Protein AF-A0A933Y0G0-F1 (afdb_monomer_lite)

Foldseek 3Di:
DDDDDDDDDDDDDDDDDDDDPPPPPPPPPPPQDDDQFGAFDDDPQWKTKAKAFDLVVCVQLVHDLCVQVVKGKIKMWIATDDPPNVPKFKWFDPVAFQKWKQFLVRDIFTWDQLQSSLVSDPVSSSVSSNVQAQDTTTHYHVTDIGITMTHRPVQPQWDDDRQWTWGADPNDTDTIGQSSMKMWTWMQIPNDTDIGIYTYDD

Sequence (202 aa):
MSRMFLVAAVGLCAACKSSFPSDSDPTPHLTFADTRGFPAQKLDGLVYGAARWDERHDEVFGVDLVRTADVLPIAMTVQLRGAGQDEARAWLNPERMGAELVLADGTTLPALPARAVAARVAERHGERVERRALATGLLSSRGEEGWLYFDLAGHDELDVDDACVERSVDGRTRRLLLDQSLVTFDVTLDGREQPFCVGIGR

Structure (mmCIF, N/CA/C/O backbone):
data_AF-A0A933Y0G0-F1
#
_entry.id   AF-A0A933Y0G0-F1
#
loop_
_atom_site.group_PDB
_atom_site.id
_atom_site.type_symbol
_atom_site.label_atom_id
_atom_site.label_alt_id
_atom_site.label_comp_id
_atom_site.label_asym_id
_atom_site.label_entity_id
_atom_site.label_seq_id
_atom_site.pdbx_PDB_ins_code
_atom_site.Cartn_x
_atom_site.Cartn_y
_atom_site.Cartn_z
_atom_site.occupancy
_atom_site.B_iso_or_equiv
_atom_site.auth_seq_id
_atom_site.auth_comp_id
_atom_site.auth_asym_id
_atom_site.auth_atom_id
_atom_site.pdbx_PDB_model_num
ATOM 1 N N . MET A 1 1 ? 49.427 29.546 63.630 1.00 39.50 1 MET A N 1
ATOM 2 C CA . MET A 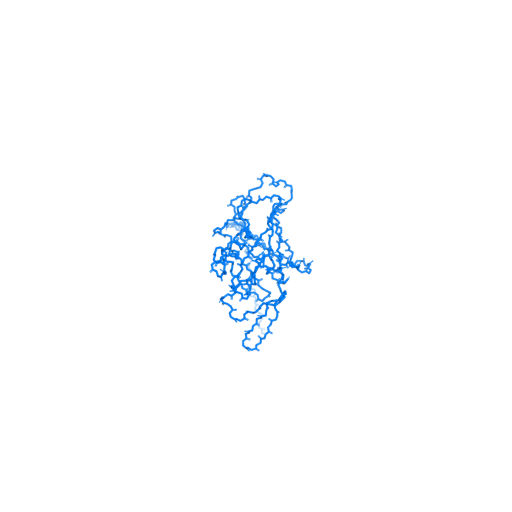1 1 ? 48.956 30.581 62.684 1.00 39.50 1 MET A CA 1
ATOM 3 C C . MET A 1 1 ? 47.460 30.410 62.484 1.00 39.50 1 MET A C 1
ATOM 5 O O . MET A 1 1 ? 46.965 29.297 62.583 1.00 39.50 1 MET A O 1
ATOM 9 N N . SER A 1 2 ? 46.777 31.541 62.373 1.00 38.16 2 SER A N 1
ATOM 10 C CA . SER A 1 2 ? 45.400 31.815 62.779 1.00 38.16 2 SER A CA 1
ATOM 11 C C . SER A 1 2 ? 44.294 30.947 62.173 1.00 38.16 2 SER A C 1
ATOM 13 O O . SER A 1 2 ? 44.233 30.730 60.968 1.00 38.16 2 SER A O 1
ATOM 15 N N . ARG A 1 3 ? 43.358 30.554 63.047 1.00 38.47 3 ARG A N 1
ATOM 16 C CA . ARG A 1 3 ? 41.967 30.223 62.715 1.00 38.47 3 ARG A CA 1
ATOM 17 C C . ARG A 1 3 ? 41.255 31.505 62.266 1.00 38.47 3 ARG A C 1
ATOM 19 O O . ARG A 1 3 ? 41.389 32.523 62.944 1.00 38.47 3 ARG A O 1
ATOM 26 N N . MET A 1 4 ? 40.482 31.445 61.183 1.00 39.97 4 MET A N 1
ATOM 27 C CA . MET A 1 4 ? 39.507 32.478 60.822 1.00 39.97 4 MET A CA 1
ATOM 28 C C . MET A 1 4 ? 38.084 31.929 60.933 1.00 39.97 4 MET A C 1
ATOM 30 O O . MET A 1 4 ? 37.812 30.759 60.678 1.00 39.97 4 MET A O 1
ATOM 34 N N . PHE A 1 5 ? 37.235 32.822 61.416 1.00 36.06 5 PHE A N 1
ATOM 35 C CA . PHE A 1 5 ? 35.883 32.674 61.929 1.00 36.06 5 PHE A CA 1
ATOM 36 C C . PHE A 1 5 ? 34.826 32.943 60.840 1.00 36.06 5 PHE A C 1
ATOM 38 O O . PHE A 1 5 ? 35.032 33.859 60.054 1.00 36.06 5 PHE A O 1
ATOM 45 N N . LEU A 1 6 ? 33.682 32.235 60.947 1.00 34.62 6 LEU A N 1
ATOM 46 C CA . LEU A 1 6 ? 32.287 32.748 60.875 1.00 34.62 6 LEU A CA 1
ATOM 47 C C . LEU A 1 6 ? 31.813 33.282 59.489 1.00 34.62 6 LEU A C 1
ATOM 49 O O . LEU A 1 6 ? 32.522 34.005 58.813 1.00 34.62 6 LEU A O 1
ATOM 53 N N . VAL A 1 7 ? 30.625 32.960 58.965 1.00 38.25 7 VAL A N 1
ATOM 54 C CA . VAL A 1 7 ? 29.293 33.417 59.410 1.00 38.25 7 VAL A CA 1
ATOM 55 C C . VAL A 1 7 ? 28.204 32.584 58.718 1.00 38.25 7 VAL A C 1
ATOM 57 O O . VAL A 1 7 ? 28.276 32.314 57.523 1.00 38.25 7 VAL A O 1
ATOM 60 N N . ALA A 1 8 ? 27.177 32.215 59.486 1.00 41.59 8 ALA A N 1
ATOM 61 C CA . ALA A 1 8 ? 25.906 31.686 59.003 1.00 41.59 8 ALA A CA 1
ATOM 62 C C . ALA A 1 8 ? 24.956 32.825 58.594 1.00 41.59 8 ALA A C 1
ATOM 64 O O . ALA A 1 8 ? 24.894 33.842 59.282 1.00 41.59 8 ALA A O 1
ATOM 65 N N . ALA A 1 9 ? 24.141 32.613 57.560 1.00 40.22 9 ALA A N 1
ATOM 66 C CA . ALA A 1 9 ? 22.892 33.346 57.377 1.00 40.22 9 ALA A CA 1
ATOM 67 C C . ALA A 1 9 ? 21.827 32.425 56.765 1.00 40.22 9 ALA A C 1
ATOM 69 O O . ALA A 1 9 ? 21.964 31.925 55.652 1.00 40.22 9 ALA A O 1
ATOM 70 N N . VAL A 1 10 ? 20.779 32.195 57.554 1.00 44.69 10 VAL A N 1
ATOM 71 C CA . VAL A 1 10 ? 19.503 31.586 57.174 1.00 44.69 10 VAL A CA 1
ATOM 72 C C . VAL A 1 10 ? 18.668 32.635 56.439 1.00 44.69 10 VAL A C 1
ATOM 74 O O . VAL A 1 10 ? 18.648 33.794 56.844 1.00 44.69 10 VAL A O 1
ATOM 77 N N . GLY A 1 11 ? 17.934 32.220 55.408 1.00 32.09 11 GLY A N 1
ATOM 78 C CA . GLY A 1 11 ? 16.955 33.067 54.733 1.00 32.09 11 GLY A CA 1
ATOM 79 C C . GLY A 1 11 ? 15.948 32.249 53.935 1.00 32.09 11 GLY A C 1
ATOM 80 O O . GLY A 1 11 ? 16.050 32.159 52.717 1.00 32.09 11 GLY A O 1
ATOM 81 N N . LEU A 1 12 ? 14.981 31.645 54.631 1.00 37.56 12 LEU A N 1
ATOM 82 C CA . LEU A 1 12 ? 13.710 31.224 54.040 1.00 37.56 12 LEU A CA 1
ATOM 83 C C . LEU A 1 12 ? 12.922 32.482 53.645 1.00 37.56 12 LEU A C 1
ATOM 85 O O . LEU A 1 12 ? 12.648 33.311 54.508 1.00 37.56 12 LEU A O 1
ATOM 89 N N . CYS A 1 13 ? 12.481 32.571 52.392 1.00 33.62 13 CYS A N 1
ATOM 90 C CA . CYS A 1 13 ? 11.260 33.289 52.035 1.00 33.62 13 CYS A CA 1
ATOM 91 C C . CYS A 1 13 ? 10.612 32.606 50.828 1.00 33.62 13 CYS A C 1
ATOM 93 O O . CYS A 1 13 ? 11.132 32.619 49.715 1.00 33.62 13 CYS A O 1
ATOM 95 N N . ALA A 1 14 ? 9.471 31.982 51.095 1.00 38.28 14 ALA A N 1
ATOM 96 C CA . ALA A 1 14 ? 8.503 31.549 50.108 1.00 38.28 14 ALA A CA 1
ATOM 97 C C . ALA A 1 14 ? 7.772 32.767 49.518 1.00 38.28 14 ALA A C 1
ATOM 99 O O . ALA A 1 14 ? 7.499 33.710 50.258 1.00 38.28 14 ALA A O 1
ATOM 100 N N . ALA A 1 15 ? 7.408 32.712 48.229 1.00 33.44 15 ALA A N 1
ATOM 101 C CA . ALA A 1 15 ? 6.018 32.836 47.757 1.00 33.44 15 ALA A CA 1
ATOM 102 C C . ALA A 1 15 ? 5.904 33.235 46.265 1.00 33.44 15 ALA A C 1
ATOM 104 O O . ALA A 1 15 ? 6.185 34.365 45.882 1.00 33.44 15 ALA A O 1
ATOM 105 N N . CYS A 1 16 ? 5.297 32.309 45.512 1.00 32.06 16 CYS A N 1
ATOM 106 C CA . CYS A 1 16 ? 4.201 32.513 44.552 1.00 32.06 16 CYS A CA 1
ATOM 107 C C . CYS A 1 16 ? 4.461 32.842 43.063 1.00 32.06 16 CYS A C 1
ATOM 109 O O . CYS A 1 16 ? 5.068 33.847 42.713 1.00 32.06 16 CYS A O 1
ATOM 111 N N . LYS A 1 17 ? 3.712 32.067 42.247 1.00 28.98 17 LYS A N 1
ATOM 112 C CA . LYS A 1 17 ? 3.314 32.204 40.824 1.00 28.98 17 LYS A CA 1
ATOM 113 C C . LYS A 1 17 ? 4.291 31.569 39.825 1.00 28.98 17 LYS A C 1
ATOM 115 O O . LYS A 1 17 ? 5.451 31.931 39.796 1.00 28.98 17 LYS A O 1
ATOM 120 N N . SER A 1 18 ? 3.905 30.626 38.970 1.00 27.50 18 SER A N 1
ATOM 121 C CA . SER A 1 18 ? 2.581 30.165 38.529 1.00 27.50 18 SER A CA 1
ATOM 122 C C . SER A 1 18 ? 2.686 28.717 38.046 1.00 27.50 18 SER A C 1
ATOM 124 O O . SER A 1 18 ? 3.536 28.403 37.216 1.00 27.50 18 SER A O 1
ATOM 126 N N . SER A 1 19 ? 1.801 27.861 38.547 1.00 30.28 19 SER A N 1
ATOM 127 C CA . SER A 1 19 ? 1.577 26.513 38.037 1.00 30.28 19 SER A CA 1
ATOM 128 C C . SER A 1 19 ? 0.960 26.584 36.640 1.00 30.28 19 SER A C 1
ATOM 130 O O . SER A 1 19 ? -0.217 26.907 36.505 1.00 30.28 19 SER A O 1
ATOM 132 N N . PHE A 1 20 ? 1.741 26.262 35.615 1.00 30.42 20 PHE A N 1
ATOM 133 C CA . PHE A 1 20 ? 1.202 25.621 34.422 1.00 30.42 20 PHE A CA 1
ATOM 134 C C . PHE A 1 20 ? 1.428 24.121 34.613 1.00 30.42 20 PHE A C 1
ATOM 136 O O . PHE A 1 20 ? 2.585 23.719 34.762 1.00 30.42 20 PHE A O 1
ATOM 143 N N . PRO A 1 21 ? 0.386 23.276 34.654 1.00 31.23 21 PRO A N 1
ATOM 144 C CA . PRO A 1 21 ? 0.601 21.883 34.326 1.00 31.23 21 PRO A CA 1
ATOM 145 C C . PRO A 1 21 ? 1.008 21.872 32.852 1.00 31.23 21 PRO A C 1
ATOM 147 O O . PRO A 1 21 ? 0.202 22.150 31.967 1.00 31.23 21 PRO A O 1
ATOM 150 N N . SER A 1 22 ? 2.295 21.643 32.599 1.00 31.28 22 SER A N 1
ATOM 151 C CA . SER A 1 22 ? 2.733 21.110 31.318 1.00 31.28 22 SER A CA 1
ATOM 152 C C . SER A 1 22 ? 2.128 19.717 31.244 1.00 31.28 22 SER A C 1
ATOM 154 O O . SER A 1 22 ? 2.736 18.749 31.697 1.00 31.28 22 SER A O 1
ATOM 156 N N . ASP A 1 23 ? 0.893 19.645 30.754 1.00 31.86 23 ASP A N 1
ATOM 157 C CA . ASP A 1 23 ? 0.311 18.430 30.203 1.00 31.86 23 ASP A CA 1
ATOM 158 C C . ASP A 1 23 ? 1.114 18.142 28.932 1.00 31.86 23 ASP A C 1
ATOM 160 O O . ASP A 1 23 ? 0.763 18.505 27.811 1.00 31.86 23 ASP A O 1
ATOM 164 N N . SER A 1 24 ? 2.313 17.604 29.144 1.00 33.00 24 SER A N 1
ATOM 165 C CA . SER A 1 24 ? 3.028 16.850 28.132 1.00 33.00 24 SER A CA 1
ATOM 166 C C . SER A 1 24 ? 2.175 15.619 27.891 1.00 33.00 24 SER A C 1
ATOM 168 O O . SER A 1 24 ? 2.310 14.615 28.589 1.00 33.00 24 SER A O 1
ATOM 170 N N . ASP A 1 25 ? 1.254 15.774 26.945 1.00 34.47 25 ASP A N 1
ATOM 171 C CA . ASP A 1 25 ? 0.604 14.694 26.224 1.00 34.47 25 ASP A CA 1
ATOM 172 C C . ASP A 1 25 ? 1.686 13.635 25.969 1.00 34.47 25 ASP A C 1
ATOM 174 O O . ASP A 1 25 ? 2.706 13.956 25.341 1.00 34.47 25 ASP A O 1
ATOM 178 N N . PRO A 1 26 ? 1.588 12.426 26.546 1.00 34.94 26 PRO A N 1
ATOM 179 C CA . PRO A 1 26 ? 2.586 11.417 26.287 1.00 34.94 26 PRO A CA 1
ATOM 180 C C . PRO A 1 26 ? 2.427 11.045 24.821 1.00 34.94 26 PRO A C 1
ATOM 182 O O . PRO A 1 26 ? 1.490 10.337 24.452 1.00 34.94 26 PRO A O 1
ATOM 185 N N . THR A 1 27 ? 3.349 11.521 23.982 1.00 32.44 27 THR A N 1
ATOM 186 C CA . THR A 1 27 ? 3.593 10.945 22.663 1.00 32.44 27 THR A CA 1
ATOM 187 C C . THR A 1 27 ? 3.573 9.434 22.868 1.00 32.44 27 THR A C 1
ATOM 189 O O . THR A 1 27 ? 4.354 8.952 23.698 1.00 32.44 27 THR A O 1
ATOM 192 N N . PRO A 1 28 ? 2.659 8.677 22.236 1.00 32.81 28 PRO A N 1
ATOM 193 C CA . PRO A 1 28 ? 2.553 7.258 22.506 1.00 32.81 28 PRO A CA 1
ATOM 194 C C . PRO A 1 28 ? 3.875 6.610 22.104 1.00 32.81 28 PRO A C 1
ATOM 196 O O . PRO A 1 28 ? 4.185 6.439 20.927 1.00 32.81 28 PRO A O 1
ATOM 199 N N . HIS A 1 29 ? 4.694 6.295 23.105 1.00 30.00 29 HIS A N 1
ATOM 200 C CA . HIS A 1 29 ? 5.886 5.493 22.936 1.00 30.00 29 HIS A CA 1
ATOM 201 C C . HIS A 1 29 ? 5.404 4.101 22.541 1.00 30.00 29 HIS A C 1
ATOM 203 O O . HIS A 1 29 ? 4.996 3.316 23.398 1.00 30.00 29 HIS A O 1
ATOM 209 N N . LEU A 1 30 ? 5.407 3.824 21.233 1.00 33.44 30 LEU A N 1
ATOM 210 C CA . LEU A 1 30 ? 5.180 2.498 20.669 1.00 33.44 30 LEU A CA 1
ATOM 211 C C . LEU A 1 30 ? 6.141 1.530 21.364 1.00 33.44 30 LEU A C 1
ATOM 213 O O . LEU A 1 30 ? 7.338 1.488 21.085 1.00 33.44 30 LEU A O 1
ATOM 217 N N . THR A 1 31 ? 5.627 0.811 22.357 1.00 27.38 31 THR A N 1
ATOM 218 C CA . THR A 1 31 ? 6.402 -0.168 23.108 1.00 27.38 31 THR A CA 1
ATOM 219 C C . THR A 1 31 ? 6.242 -1.483 22.361 1.00 27.38 31 THR A C 1
ATOM 221 O O . THR A 1 31 ? 5.219 -2.155 22.466 1.00 27.38 31 THR A O 1
ATOM 224 N N . PHE A 1 32 ? 7.231 -1.801 21.528 1.00 39.16 32 PHE A N 1
ATOM 225 C CA . PHE A 1 32 ? 7.265 -3.018 20.722 1.00 39.16 32 PHE A CA 1
ATOM 226 C C . PHE A 1 32 ? 7.529 -4.229 21.628 1.00 39.16 32 PHE A C 1
ATOM 228 O O . PHE A 1 32 ? 8.676 -4.589 21.889 1.00 39.16 32 PHE A O 1
ATOM 235 N N . ALA A 1 33 ? 6.463 -4.833 22.152 1.00 27.48 33 ALA A N 1
ATOM 236 C CA . ALA A 1 33 ? 6.532 -6.074 22.913 1.00 27.48 33 ALA A CA 1
ATOM 237 C C . ALA A 1 33 ? 6.230 -7.276 22.002 1.00 27.48 33 ALA A C 1
ATOM 239 O O . ALA A 1 33 ? 5.084 -7.522 21.642 1.00 27.48 33 ALA A O 1
ATOM 240 N N . ASP A 1 34 ? 7.305 -7.971 21.628 1.00 30.53 34 ASP A N 1
ATOM 241 C CA . ASP A 1 34 ? 7.422 -9.403 21.314 1.00 30.53 34 ASP A CA 1
ATOM 242 C C . ASP A 1 34 ? 6.191 -10.130 20.730 1.00 30.53 34 ASP A C 1
ATOM 244 O O . ASP A 1 34 ? 5.429 -10.783 21.440 1.00 30.53 34 ASP A O 1
ATOM 248 N N . THR A 1 35 ? 6.094 -10.122 19.399 1.00 34.22 35 THR A N 1
ATOM 249 C CA . THR A 1 35 ? 5.734 -11.308 18.611 1.00 34.22 35 THR A CA 1
ATOM 250 C C . THR A 1 35 ? 6.588 -11.303 17.347 1.00 34.22 35 THR A C 1
ATOM 252 O O . THR A 1 35 ? 6.889 -10.250 16.795 1.00 34.22 35 THR A O 1
ATOM 255 N N . ARG A 1 36 ? 7.019 -12.469 16.874 1.00 36.97 36 ARG A N 1
ATOM 256 C CA . ARG A 1 36 ? 7.709 -12.606 15.583 1.00 36.97 36 ARG A CA 1
ATOM 257 C C . ARG A 1 36 ? 6.785 -12.070 14.475 1.00 36.97 36 ARG A C 1
ATOM 259 O O . ARG A 1 36 ? 5.712 -12.635 14.288 1.00 36.97 36 ARG A O 1
ATOM 266 N N . GLY A 1 37 ? 7.197 -11.002 13.788 1.00 45.69 37 GLY A N 1
ATOM 267 C CA . GLY A 1 37 ? 6.350 -10.207 12.888 1.00 45.69 37 GLY A CA 1
ATOM 268 C C . GLY A 1 37 ? 5.663 -9.065 13.645 1.00 45.69 37 GLY A C 1
ATOM 269 O O . GLY A 1 37 ? 5.040 -9.289 14.685 1.00 45.69 37 GLY A O 1
ATOM 270 N N . PHE A 1 38 ? 5.824 -7.828 13.165 1.00 46.16 38 PHE A N 1
ATOM 271 C CA . PHE A 1 38 ? 5.231 -6.639 13.788 1.00 46.16 38 PHE A CA 1
ATOM 272 C C . PHE A 1 38 ? 3.717 -6.850 14.007 1.00 46.16 38 PHE A C 1
ATOM 274 O O . PHE A 1 38 ? 3.026 -7.264 13.074 1.00 46.16 38 PHE A O 1
ATOM 281 N N . PRO A 1 39 ? 3.168 -6.600 15.212 1.00 51.88 39 PRO A N 1
ATOM 282 C CA . PRO A 1 39 ? 1.748 -6.809 15.449 1.00 51.88 39 PRO A CA 1
ATOM 283 C C . PRO A 1 39 ? 0.917 -5.835 14.606 1.00 51.88 39 PRO A C 1
ATOM 285 O O . PRO A 1 39 ? 1.282 -4.673 14.425 1.00 51.88 39 PRO A O 1
ATOM 288 N N . ALA A 1 40 ? -0.240 -6.301 14.136 1.00 57.84 40 ALA A N 1
ATOM 289 C CA . ALA A 1 40 ? -1.315 -5.432 13.675 1.00 57.84 40 ALA A CA 1
ATOM 290 C C . ALA A 1 40 ? -1.599 -4.376 14.756 1.00 57.84 40 ALA A C 1
ATOM 292 O O . ALA A 1 40 ? -2.043 -4.737 15.853 1.00 57.84 40 ALA A O 1
ATOM 293 N N . GLN A 1 41 ? -1.330 -3.091 14.484 1.00 62.94 41 GLN A N 1
ATOM 294 C CA . GLN A 1 41 ? -1.677 -2.049 15.443 1.00 62.94 41 GLN A CA 1
ATOM 295 C C . GLN A 1 41 ? -3.191 -2.036 15.623 1.00 62.94 41 GLN A C 1
ATOM 297 O O . GLN A 1 41 ? -3.981 -2.235 14.698 1.00 62.94 41 GLN A O 1
ATOM 302 N N . LYS A 1 42 ? -3.586 -1.826 16.870 1.00 57.03 42 LYS A N 1
ATOM 303 C CA . LYS A 1 42 ? -4.963 -1.628 17.274 1.00 57.03 42 LYS A CA 1
ATOM 304 C C . LYS A 1 42 ? -5.053 -0.204 17.791 1.00 57.03 42 LYS A C 1
ATOM 306 O O . LYS A 1 42 ? -4.407 0.118 18.784 1.00 57.03 42 LYS A O 1
ATOM 311 N N . LEU A 1 43 ? -5.826 0.632 17.111 1.00 57.91 43 LEU A N 1
ATOM 312 C CA . LEU A 1 43 ? -6.041 2.020 17.514 1.00 57.91 43 LEU A CA 1
ATOM 313 C C . LEU A 1 43 ? -7.332 2.095 18.328 1.00 57.91 43 LEU A C 1
ATOM 315 O O . LEU A 1 43 ? -8.376 1.633 17.864 1.00 57.91 43 LEU A O 1
ATOM 319 N N . ASP A 1 44 ? -7.235 2.583 19.564 1.00 59.94 44 ASP A N 1
ATOM 320 C CA . ASP A 1 44 ? -8.348 2.801 20.504 1.00 59.94 44 ASP A CA 1
ATOM 321 C C . ASP A 1 44 ? -9.292 1.620 20.749 1.00 59.94 44 ASP A C 1
ATOM 323 O O . ASP A 1 44 ? -10.431 1.793 21.172 1.00 59.94 44 ASP A O 1
ATOM 327 N N . GLY A 1 45 ? -8.860 0.382 20.505 1.00 62.84 45 GLY A N 1
ATOM 328 C CA . GLY A 1 45 ? -9.791 -0.740 20.625 1.00 62.84 45 GLY A CA 1
ATOM 329 C C . GLY A 1 45 ? -10.472 -1.149 19.326 1.00 62.84 45 GLY A C 1
ATOM 330 O O . GLY A 1 45 ? -10.995 -2.264 19.274 1.00 62.84 45 GLY A O 1
ATOM 331 N N . LEU A 1 46 ? -10.452 -0.263 18.327 1.00 77.31 46 LEU A N 1
ATOM 332 C CA . LEU A 1 46 ? -11.602 -0.048 17.463 1.00 77.31 46 LEU A CA 1
ATOM 333 C C . LEU A 1 46 ? -11.286 -0.185 15.971 1.00 77.31 46 LEU A C 1
ATOM 335 O O . LEU A 1 46 ? -12.077 -0.765 15.234 1.00 77.31 46 LEU A O 1
ATOM 339 N N . VAL A 1 47 ? -10.107 0.265 15.535 1.00 82.88 47 VAL A N 1
ATOM 340 C CA . VAL A 1 47 ? -9.605 0.031 14.171 1.00 82.88 47 VAL A CA 1
ATOM 341 C C . VAL A 1 47 ? -8.586 -1.101 14.193 1.00 82.88 47 VAL A C 1
ATOM 343 O O . VAL A 1 47 ? -7.691 -1.142 15.042 1.00 82.88 47 VAL A O 1
ATOM 346 N N . TYR A 1 48 ? -8.735 -2.030 13.254 1.00 86.44 48 TYR A N 1
ATOM 347 C CA . TYR A 1 48 ? -7.856 -3.172 13.059 1.00 86.44 48 TYR A CA 1
ATOM 348 C C . TYR A 1 48 ? -7.405 -3.239 11.603 1.00 86.44 48 TYR A C 1
ATOM 350 O O . TYR A 1 48 ? -8.241 -3.230 10.698 1.00 86.44 48 TYR A O 1
ATOM 358 N N . GLY A 1 49 ? -6.098 -3.374 11.391 1.00 87.19 49 GLY A N 1
ATOM 359 C CA . GLY A 1 49 ? -5.513 -3.605 10.077 1.00 87.19 49 GLY A CA 1
ATOM 360 C C . GLY A 1 49 ? -4.705 -4.892 10.040 1.00 87.19 49 GLY A C 1
ATOM 361 O O . GLY A 1 49 ? -4.108 -5.283 11.036 1.00 87.19 49 GLY A O 1
ATOM 362 N N . ALA A 1 50 ? -4.677 -5.545 8.889 1.00 89.81 50 ALA A N 1
ATOM 363 C CA . ALA A 1 50 ? -3.756 -6.632 8.596 1.00 89.81 50 ALA A CA 1
ATOM 364 C C . ALA A 1 50 ? -3.164 -6.390 7.211 1.00 89.81 50 ALA A C 1
ATOM 366 O O . ALA A 1 50 ? -3.901 -6.024 6.297 1.00 89.81 50 ALA A O 1
ATOM 367 N N . ALA A 1 51 ? -1.857 -6.578 7.074 1.00 91.81 51 ALA A N 1
ATOM 368 C CA . ALA A 1 51 ? -1.143 -6.470 5.813 1.00 91.81 51 ALA A CA 1
ATOM 369 C C . ALA A 1 51 ? -0.373 -7.768 5.573 1.00 91.81 51 ALA A C 1
ATOM 371 O O . ALA A 1 51 ? 0.100 -8.385 6.529 1.00 91.81 51 ALA A O 1
ATOM 372 N N . ARG A 1 52 ? -0.254 -8.187 4.317 1.00 91.56 52 ARG A N 1
ATOM 373 C CA . ARG A 1 52 ? 0.545 -9.344 3.915 1.00 91.56 52 ARG A CA 1
ATOM 374 C C . ARG A 1 52 ? 1.183 -9.104 2.557 1.00 91.56 52 ARG A C 1
ATOM 376 O O . ARG A 1 52 ? 0.590 -8.470 1.683 1.00 91.56 52 ARG A O 1
ATOM 383 N N . TRP A 1 53 ? 2.378 -9.642 2.390 1.00 90.06 53 TRP A N 1
ATOM 384 C CA . TRP A 1 53 ? 2.966 -9.807 1.071 1.00 90.06 53 TRP A CA 1
ATOM 385 C C . TRP A 1 53 ? 2.414 -11.085 0.436 1.00 90.06 53 TRP A C 1
ATOM 387 O O . TRP A 1 53 ? 2.245 -12.093 1.118 1.00 90.06 53 TRP A O 1
ATOM 397 N N . ASP A 1 54 ? 2.109 -11.039 -0.856 1.00 89.44 54 ASP A N 1
ATOM 398 C CA . ASP A 1 54 ? 1.688 -12.214 -1.613 1.00 89.44 54 ASP A CA 1
ATOM 399 C C . ASP A 1 54 ? 2.641 -12.396 -2.794 1.00 89.44 54 ASP A C 1
ATOM 401 O O . ASP A 1 54 ? 2.621 -11.645 -3.772 1.00 89.44 54 ASP A O 1
ATOM 405 N N . GLU A 1 55 ? 3.487 -13.415 -2.693 1.00 86.81 55 GLU A N 1
ATOM 406 C CA . GLU A 1 55 ? 4.471 -13.759 -3.720 1.00 86.81 55 GLU A CA 1
ATOM 407 C C . GLU A 1 55 ? 3.802 -14.084 -5.065 1.00 86.81 55 GLU A C 1
ATOM 409 O O . GLU A 1 55 ? 4.404 -13.884 -6.115 1.00 86.81 55 GLU A O 1
ATOM 414 N N . ARG A 1 56 ? 2.532 -14.519 -5.050 1.00 90.25 56 ARG A N 1
ATOM 415 C CA . ARG A 1 56 ? 1.748 -14.898 -6.238 1.00 90.25 56 ARG A CA 1
ATOM 416 C C . ARG A 1 56 ? 0.814 -13.779 -6.693 1.00 90.25 56 ARG A C 1
ATOM 418 O O . ARG A 1 56 ? -0.256 -14.019 -7.262 1.00 90.25 56 ARG A O 1
ATOM 425 N N . HIS A 1 57 ? 1.193 -12.528 -6.438 1.00 91.38 57 HIS A N 1
ATOM 426 C CA . HIS A 1 57 ? 0.451 -11.359 -6.906 1.00 91.38 57 HIS A CA 1
ATOM 427 C C . HIS A 1 57 ? 0.296 -11.346 -8.439 1.00 91.38 57 HIS A C 1
ATOM 429 O O . HIS A 1 57 ? -0.706 -10.856 -8.963 1.00 91.38 57 HIS A O 1
ATOM 435 N N . ASP A 1 58 ? 1.239 -11.935 -9.170 1.00 94.50 58 ASP A N 1
ATOM 436 C CA . ASP A 1 58 ? 1.174 -12.106 -10.618 1.00 94.50 58 ASP A CA 1
ATOM 437 C C . ASP A 1 58 ? -0.043 -12.932 -11.066 1.00 94.50 58 ASP A C 1
ATOM 439 O O . ASP A 1 58 ? -0.651 -12.618 -12.087 1.00 94.50 58 ASP A O 1
ATOM 443 N N . GLU A 1 59 ? -0.493 -13.912 -10.282 1.00 95.19 59 GLU A N 1
ATOM 444 C CA . GLU A 1 59 ? -1.730 -14.658 -10.544 1.00 95.19 59 GLU A CA 1
ATOM 445 C C . GLU A 1 59 ? -2.980 -13.801 -10.306 1.00 95.19 59 GLU A C 1
ATOM 447 O O . GLU A 1 59 ? -3.978 -13.917 -11.028 1.00 95.19 59 GLU A O 1
ATOM 452 N N . VAL A 1 60 ? -2.919 -12.891 -9.330 1.00 94.19 60 VAL A N 1
ATOM 453 C CA . VAL A 1 60 ? -4.012 -11.968 -8.991 1.00 94.19 60 VAL A CA 1
ATOM 454 C C . VAL A 1 60 ? -4.186 -10.906 -10.081 1.00 94.19 60 VAL A C 1
ATOM 456 O O . VAL A 1 60 ? -5.307 -10.652 -10.543 1.00 94.19 60 VAL A O 1
ATOM 459 N N . PHE A 1 61 ? -3.085 -10.300 -10.528 1.00 95.69 61 PHE A N 1
ATOM 460 C CA . PHE A 1 61 ? -3.085 -9.198 -11.497 1.00 95.69 61 PHE A CA 1
ATOM 461 C C . PHE A 1 61 ? -2.916 -9.672 -12.951 1.00 95.69 61 PHE A C 1
ATOM 463 O O . PHE A 1 61 ? -3.274 -8.971 -13.903 1.00 95.69 61 PHE A O 1
ATOM 470 N N . GLY A 1 62 ? -2.460 -10.907 -13.154 1.00 95.38 62 GLY A N 1
ATOM 471 C CA . GLY A 1 62 ? -2.060 -11.456 -14.451 1.00 95.38 62 GLY A CA 1
ATOM 472 C C . GLY A 1 62 ? -0.728 -10.905 -14.972 1.00 95.38 62 GLY A C 1
ATOM 473 O O . GLY A 1 62 ? -0.456 -11.066 -16.160 1.00 95.38 62 GLY A O 1
ATOM 474 N N . VAL A 1 63 ? 0.038 -10.200 -14.136 1.00 95.94 63 VAL A N 1
ATOM 475 C CA . VAL A 1 63 ? 1.319 -9.563 -14.464 1.00 95.94 63 VAL A CA 1
ATOM 476 C C . VAL A 1 63 ? 2.150 -9.406 -13.190 1.00 95.94 63 VAL A C 1
ATOM 478 O O . VAL A 1 63 ? 1.603 -9.075 -12.140 1.00 95.94 63 VAL A O 1
ATOM 481 N N . ASP A 1 64 ? 3.457 -9.623 -13.300 1.00 95.06 64 ASP A N 1
ATOM 482 C CA . ASP A 1 64 ? 4.434 -9.353 -12.244 1.00 95.06 64 ASP A CA 1
ATOM 483 C C . ASP A 1 64 ? 4.617 -7.831 -12.117 1.00 95.06 64 ASP A C 1
ATOM 485 O O . ASP A 1 64 ? 5.223 -7.194 -12.986 1.00 95.06 64 ASP A O 1
ATOM 489 N N . LEU A 1 65 ? 4.010 -7.235 -11.087 1.00 94.75 65 LEU A N 1
ATOM 490 C CA . LEU A 1 65 ? 4.007 -5.781 -10.892 1.00 94.75 65 LEU A CA 1
ATOM 491 C C . LEU A 1 65 ? 5.373 -5.261 -10.448 1.00 94.75 65 LEU A C 1
ATOM 493 O O . LEU A 1 65 ? 5.728 -4.141 -10.815 1.00 94.75 65 LEU A O 1
ATOM 497 N N . VAL A 1 66 ? 6.139 -6.085 -9.732 1.00 94.00 66 VAL A N 1
ATOM 498 C CA . VAL A 1 66 ? 7.499 -5.753 -9.310 1.00 94.00 66 VAL A CA 1
ATOM 499 C C . VAL A 1 66 ? 8.359 -5.553 -10.547 1.00 94.00 66 VAL A C 1
ATOM 501 O O . VAL A 1 66 ? 8.913 -4.478 -10.734 1.00 94.00 66 VAL A O 1
ATOM 504 N N . ARG A 1 67 ? 8.411 -6.547 -11.438 1.00 91.81 67 ARG A N 1
ATOM 505 C CA . ARG A 1 67 ? 9.308 -6.505 -12.603 1.00 91.81 67 ARG A CA 1
ATOM 506 C C . ARG A 1 67 ? 8.802 -5.651 -13.756 1.00 91.81 67 ARG A C 1
ATOM 508 O O . ARG A 1 67 ? 9.596 -5.188 -14.567 1.00 91.81 67 ARG A O 1
ATOM 515 N N . THR A 1 68 ? 7.484 -5.517 -13.904 1.00 93.62 68 THR A N 1
ATOM 516 C CA . THR A 1 68 ? 6.898 -4.831 -15.070 1.00 93.62 68 THR A CA 1
ATOM 517 C C . THR A 1 68 ? 6.664 -3.348 -14.815 1.00 93.62 68 THR A C 1
ATOM 519 O O . THR A 1 68 ? 6.719 -2.559 -15.755 1.00 93.62 68 THR A O 1
ATOM 522 N N . ALA A 1 69 ? 6.340 -2.973 -13.577 1.00 94.31 69 ALA A N 1
ATOM 523 C CA . ALA A 1 69 ? 5.897 -1.624 -13.240 1.00 94.31 69 ALA A CA 1
ATOM 524 C C . ALA A 1 69 ? 6.732 -0.959 -12.138 1.00 94.31 69 ALA A C 1
ATOM 526 O O . ALA A 1 69 ? 6.399 0.171 -11.764 1.00 94.31 69 ALA A O 1
ATOM 527 N N . ASP A 1 70 ? 7.766 -1.639 -11.629 1.00 94.81 70 ASP A N 1
ATOM 528 C CA . ASP A 1 70 ? 8.569 -1.220 -10.478 1.00 94.81 70 ASP A CA 1
ATOM 529 C C . ASP A 1 70 ? 7.671 -0.890 -9.281 1.00 94.81 70 ASP A C 1
ATOM 531 O O . ASP A 1 70 ? 7.731 0.192 -8.692 1.00 94.81 70 ASP A O 1
ATOM 535 N N . VAL A 1 71 ? 6.748 -1.807 -8.973 1.00 95.31 71 VAL A N 1
ATOM 536 C CA . VAL A 1 71 ? 5.748 -1.637 -7.917 1.00 95.31 71 VAL A CA 1
ATOM 537 C C . VAL A 1 71 ? 5.700 -2.855 -7.017 1.00 95.31 71 VAL A C 1
ATOM 539 O O . VAL A 1 71 ? 5.515 -3.973 -7.486 1.00 95.31 71 VAL A O 1
ATOM 542 N N . LEU A 1 72 ? 5.752 -2.616 -5.708 1.00 95.38 72 LEU A N 1
ATOM 543 C CA . LEU A 1 72 ? 5.563 -3.640 -4.691 1.00 95.38 72 LEU A CA 1
ATOM 544 C C . LEU A 1 72 ? 4.100 -3.653 -4.195 1.00 95.38 72 LEU A C 1
ATOM 546 O O . LEU A 1 72 ? 3.697 -2.734 -3.474 1.00 95.38 72 LEU A O 1
ATOM 550 N N . PRO A 1 73 ? 3.276 -4.650 -4.572 1.00 96.06 73 PRO A N 1
ATOM 551 C CA . PRO A 1 73 ? 1.888 -4.746 -4.116 1.00 96.06 73 PRO A CA 1
ATOM 552 C C . PRO A 1 73 ? 1.760 -5.408 -2.731 1.00 96.06 73 PRO A C 1
ATOM 554 O O . PRO A 1 73 ? 2.113 -6.567 -2.558 1.00 96.06 73 PRO A O 1
ATOM 557 N N . ILE A 1 74 ? 1.169 -4.727 -1.749 1.00 95.62 74 ILE A N 1
ATOM 558 C CA . ILE A 1 74 ? 0.870 -5.297 -0.422 1.00 95.62 74 ILE A CA 1
ATOM 559 C C . ILE A 1 74 ? -0.640 -5.474 -0.271 1.00 95.62 74 ILE A C 1
ATOM 561 O O . ILE A 1 74 ? -1.404 -4.511 -0.392 1.00 95.62 74 ILE A O 1
ATOM 565 N N . ALA A 1 75 ? -1.072 -6.701 0.016 1.00 94.81 75 ALA A N 1
ATOM 566 C CA . ALA A 1 75 ? -2.464 -6.998 0.320 1.00 94.81 75 ALA A CA 1
ATOM 567 C C . ALA A 1 75 ? -2.791 -6.528 1.738 1.00 94.81 75 ALA A C 1
ATOM 569 O O . ALA A 1 75 ? -2.004 -6.699 2.670 1.00 94.81 75 ALA A O 1
ATOM 570 N N . MET A 1 76 ? -3.962 -5.930 1.908 1.00 92.56 76 MET A N 1
ATOM 571 C CA . MET A 1 76 ? -4.333 -5.245 3.129 1.00 92.56 76 MET A CA 1
ATOM 572 C C . MET A 1 76 ? -5.831 -5.335 3.404 1.00 92.56 76 MET A C 1
ATOM 574 O O . MET A 1 76 ? -6.662 -5.262 2.507 1.00 92.56 76 MET A O 1
ATOM 578 N N . THR A 1 77 ? -6.183 -5.452 4.679 1.00 90.81 77 THR A N 1
ATOM 579 C CA . THR A 1 77 ? -7.550 -5.295 5.179 1.00 90.81 77 THR A CA 1
ATOM 580 C C . THR A 1 77 ? -7.541 -4.270 6.300 1.00 90.81 77 THR A C 1
ATOM 582 O O . THR A 1 77 ? -6.723 -4.379 7.211 1.00 90.81 77 THR A O 1
ATOM 585 N N . VAL A 1 78 ? -8.472 -3.315 6.278 1.00 88.94 78 VAL A N 1
ATOM 586 C CA . VAL A 1 78 ? -8.702 -2.364 7.375 1.00 88.94 78 VAL A CA 1
ATOM 587 C C . VAL A 1 78 ? -10.177 -2.393 7.741 1.00 88.94 78 VAL A C 1
ATOM 589 O O . VAL A 1 78 ? -11.042 -2.332 6.870 1.00 88.94 78 VAL A O 1
ATOM 592 N N . GLN A 1 79 ? -10.479 -2.526 9.028 1.00 88.44 79 GLN A N 1
ATOM 593 C CA . GLN A 1 79 ? -11.852 -2.690 9.493 1.00 88.44 79 GLN A CA 1
ATOM 594 C C . GLN A 1 79 ? -12.062 -2.209 10.918 1.00 88.44 79 GLN A C 1
ATOM 596 O O . GLN A 1 79 ? -11.121 -2.077 11.704 1.00 88.44 79 GLN A O 1
ATOM 601 N N . LEU A 1 80 ? -13.332 -2.025 11.258 1.00 86.81 80 LEU A N 1
ATOM 602 C CA . LEU A 1 80 ? -13.765 -1.810 12.627 1.00 86.81 80 LEU A CA 1
ATOM 603 C C . LEU A 1 80 ? -13.828 -3.151 13.376 1.00 86.81 80 LEU A C 1
ATOM 605 O O . LEU A 1 80 ? -14.308 -4.151 12.846 1.00 86.81 80 LEU A O 1
ATOM 609 N N . ARG A 1 81 ? -13.325 -3.196 14.612 1.00 80.94 81 ARG A N 1
ATOM 610 C CA . ARG A 1 81 ? -13.425 -4.340 15.537 1.00 80.94 81 ARG A CA 1
ATOM 611 C C . ARG A 1 81 ? -13.725 -3.847 16.956 1.00 80.94 81 ARG A C 1
ATOM 613 O O . ARG A 1 81 ? -13.317 -2.763 17.317 1.00 80.94 81 ARG A O 1
ATOM 620 N N . GLY A 1 82 ? -14.396 -4.643 17.793 1.00 71.19 82 GLY A N 1
ATOM 621 C CA . GLY A 1 82 ? -14.740 -4.274 19.182 1.00 71.19 82 GLY A CA 1
ATOM 622 C C . GLY A 1 82 ? -16.220 -3.931 19.425 1.00 71.19 82 GLY A C 1
ATOM 623 O O . GLY A 1 82 ? -17.063 -4.149 18.562 1.00 71.19 82 GLY A O 1
ATOM 624 N N . ALA A 1 83 ? -16.560 -3.465 20.628 1.00 61.91 83 ALA A N 1
ATOM 625 C CA . ALA A 1 83 ? -17.916 -3.019 20.970 1.00 61.91 83 ALA A CA 1
ATOM 626 C C . ALA A 1 83 ? -18.140 -1.571 20.486 1.00 61.91 83 ALA A C 1
ATOM 628 O O . ALA A 1 83 ? -17.219 -0.768 20.579 1.00 61.91 83 ALA A O 1
ATOM 629 N N . GLY A 1 84 ? -19.335 -1.238 19.979 1.00 64.19 84 GLY A N 1
ATOM 630 C CA . GLY A 1 84 ? -19.660 0.119 19.498 1.00 64.19 84 GLY A CA 1
ATOM 631 C C . GLY A 1 84 ? -19.250 0.433 18.049 1.00 64.19 84 GLY A C 1
ATOM 632 O O . GLY A 1 84 ? -19.244 1.594 17.656 1.00 64.19 84 GLY A O 1
ATOM 633 N N . GLN A 1 85 ? -18.923 -0.581 17.235 1.00 68.69 85 GLN A N 1
ATOM 634 C CA . GLN A 1 85 ? -18.499 -0.391 15.834 1.00 68.69 85 GLN A CA 1
ATOM 635 C C . GLN A 1 85 ? -19.536 0.327 14.963 1.00 68.69 85 GLN A C 1
ATOM 637 O O . GLN A 1 85 ? -19.152 1.050 14.053 1.00 68.69 85 GLN A O 1
ATOM 642 N N . ASP A 1 86 ? -20.827 0.144 15.242 1.00 63.44 86 ASP A N 1
ATOM 643 C CA . ASP A 1 86 ? -21.900 0.761 14.454 1.00 63.44 86 ASP A CA 1
ATOM 644 C C . ASP A 1 86 ? -21.994 2.284 14.676 1.00 63.44 86 ASP A C 1
ATOM 646 O O . ASP A 1 86 ? -22.598 2.994 13.874 1.00 63.44 86 ASP A O 1
ATOM 650 N N . GLU A 1 87 ? -21.394 2.794 15.757 1.00 64.56 87 GLU A N 1
ATOM 651 C CA . GLU A 1 87 ? -21.431 4.212 16.135 1.00 64.56 87 GLU A CA 1
ATOM 652 C C . GLU A 1 87 ? -20.147 4.961 15.755 1.00 64.56 87 GLU A C 1
ATOM 654 O O . GLU A 1 87 ? -20.175 6.180 15.565 1.00 64.56 87 GLU A O 1
ATOM 659 N N . ALA A 1 88 ? -19.029 4.244 15.619 1.00 69.50 88 ALA A N 1
ATOM 660 C CA . ALA A 1 88 ? -17.728 4.837 15.355 1.00 69.50 88 ALA A CA 1
ATOM 661 C C . ALA A 1 88 ? -17.602 5.354 13.920 1.00 69.50 88 ALA A C 1
ATOM 663 O O . ALA A 1 88 ? -17.859 4.644 12.945 1.00 69.50 88 ALA A O 1
ATOM 664 N N . ARG A 1 89 ? -17.125 6.593 13.775 1.00 79.50 89 ARG A N 1
ATOM 665 C CA . ARG A 1 89 ? -16.890 7.210 12.467 1.00 79.50 89 ARG A CA 1
ATOM 666 C C . ARG A 1 89 ? -15.409 7.151 12.137 1.00 79.50 89 ARG A C 1
ATOM 668 O O . ARG A 1 89 ? -14.695 8.136 12.307 1.00 79.50 89 ARG A O 1
ATOM 675 N N . ALA A 1 90 ? -14.965 5.989 11.664 1.00 86.44 90 ALA A N 1
ATOM 676 C CA . ALA A 1 90 ? -13.615 5.815 11.144 1.00 86.44 90 ALA A CA 1
ATOM 677 C C . ALA A 1 90 ? -13.624 5.753 9.613 1.00 86.44 90 ALA A C 1
ATOM 679 O O . ALA A 1 90 ? -14.433 5.028 9.034 1.00 86.44 90 ALA A O 1
ATOM 680 N N . TRP A 1 91 ? -12.727 6.468 8.941 1.00 89.25 91 TRP A N 1
ATOM 681 C CA . TRP A 1 91 ? -12.587 6.381 7.487 1.00 89.25 91 TRP A CA 1
ATOM 682 C C . TRP A 1 91 ? -11.138 6.526 7.025 1.00 89.25 91 TRP A C 1
ATOM 684 O O . TRP A 1 91 ? -10.314 7.172 7.674 1.00 89.25 91 TRP A O 1
ATOM 694 N N . LEU A 1 92 ? -10.853 5.952 5.857 1.00 89.06 92 LEU A N 1
ATOM 695 C CA . LEU A 1 92 ? -9.612 6.165 5.115 1.00 89.06 92 LEU A CA 1
ATOM 696 C C . LEU A 1 92 ? -9.840 7.272 4.097 1.00 89.06 92 LEU A C 1
ATOM 698 O O . LEU A 1 92 ? -10.696 7.135 3.222 1.00 89.06 92 LEU A O 1
ATOM 702 N N . ASN A 1 93 ? -9.106 8.375 4.213 1.00 84.75 93 ASN A N 1
ATOM 703 C CA . ASN A 1 93 ? -9.216 9.465 3.253 1.00 84.75 93 ASN A CA 1
ATOM 704 C C . ASN A 1 93 ? -8.325 9.170 2.033 1.00 84.75 93 ASN A C 1
ATOM 706 O O . ASN A 1 93 ? -7.109 9.242 2.175 1.00 84.75 93 ASN A O 1
ATOM 710 N N . PRO A 1 94 ? -8.872 8.901 0.835 1.00 76.88 94 PRO A N 1
ATOM 711 C CA . PRO A 1 94 ? -8.059 8.565 -0.338 1.00 76.88 94 PRO A CA 1
ATOM 712 C C . PRO A 1 94 ? -7.044 9.644 -0.726 1.00 76.88 94 PRO A C 1
ATOM 714 O O . PRO A 1 94 ? -6.000 9.325 -1.286 1.00 76.88 94 PRO A O 1
ATOM 717 N N . GLU A 1 95 ? -7.332 10.913 -0.435 1.00 77.31 95 GLU A N 1
ATOM 718 C CA . GLU A 1 95 ? -6.459 12.037 -0.789 1.00 77.31 95 GLU A CA 1
ATOM 719 C C . GLU A 1 95 ? -5.366 12.289 0.253 1.00 77.31 95 GLU A C 1
ATOM 721 O O . GLU A 1 95 ? -4.352 12.909 -0.059 1.00 77.31 95 GLU A O 1
ATOM 726 N N . ARG A 1 96 ? -5.574 11.830 1.495 1.00 76.19 96 ARG A N 1
ATOM 727 C CA . ARG A 1 96 ? -4.708 12.143 2.644 1.00 76.19 96 ARG A CA 1
ATOM 728 C C . ARG A 1 96 ? -4.098 10.924 3.321 1.00 76.19 96 ARG A C 1
ATOM 730 O O . ARG A 1 96 ? -3.270 11.104 4.196 1.00 76.19 96 ARG A O 1
ATOM 737 N N . MET A 1 97 ? -4.479 9.710 2.918 1.00 80.69 97 MET A N 1
ATOM 738 C CA . MET A 1 97 ? -4.020 8.464 3.539 1.00 80.69 97 MET A CA 1
ATOM 739 C C . MET A 1 97 ? -2.493 8.389 3.588 1.00 80.69 97 MET A C 1
ATOM 741 O O . MET A 1 97 ? -1.965 7.859 4.558 1.00 80.69 97 MET A O 1
ATOM 745 N N . GLY A 1 98 ? -1.814 8.929 2.564 1.00 83.75 98 GLY A N 1
ATOM 746 C CA . GLY A 1 98 ? -0.363 9.126 2.577 1.00 83.75 98 GLY A CA 1
ATOM 747 C C . GLY A 1 98 ? 0.394 7.853 2.931 1.00 83.75 98 GLY A C 1
ATOM 748 O O . GLY A 1 98 ? 1.312 7.909 3.736 1.00 83.75 98 GLY A O 1
ATOM 749 N N . ALA A 1 99 ? -0.058 6.706 2.410 1.00 93.44 99 ALA A N 1
ATOM 750 C CA . ALA A 1 99 ? 0.466 5.427 2.851 1.00 93.44 99 ALA A CA 1
ATOM 751 C C . ALA A 1 99 ? 1.932 5.263 2.449 1.00 93.44 99 ALA A C 1
ATOM 753 O O . ALA A 1 99 ? 2.320 5.575 1.321 1.00 93.44 99 ALA A O 1
ATOM 754 N N . GLU A 1 100 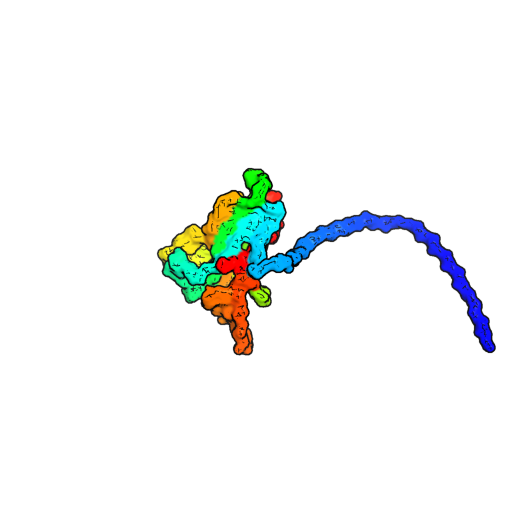? 2.720 4.713 3.359 1.00 95.44 100 GLU A N 1
ATOM 755 C CA . GLU A 1 100 ? 4.133 4.443 3.153 1.00 95.44 100 GLU A CA 1
ATOM 756 C C . GLU A 1 100 ? 4.466 3.030 3.621 1.00 95.44 100 GLU A C 1
ATOM 758 O O . GLU A 1 100 ? 3.900 2.517 4.586 1.00 95.44 100 GLU A O 1
ATOM 763 N N . LEU A 1 101 ? 5.404 2.394 2.932 1.00 95.12 101 LEU A N 1
ATOM 764 C CA . LEU A 1 101 ? 6.012 1.150 3.365 1.00 95.12 101 LEU A CA 1
ATOM 765 C C . LEU A 1 101 ? 7.395 1.460 3.924 1.00 95.12 101 LEU A C 1
ATOM 767 O O . LEU A 1 101 ? 8.284 1.888 3.194 1.00 95.12 101 LEU A O 1
ATOM 771 N N . VAL A 1 102 ? 7.580 1.217 5.216 1.00 94.00 102 VAL A N 1
ATOM 772 C CA . VAL A 1 102 ? 8.860 1.385 5.901 1.00 94.00 102 VAL A CA 1
ATOM 773 C C . VAL A 1 102 ? 9.539 0.024 6.013 1.00 94.00 102 VAL A C 1
ATOM 775 O O . VAL A 1 102 ? 9.054 -0.874 6.709 1.00 94.00 102 VAL A O 1
ATOM 778 N N . LEU A 1 103 ? 10.663 -0.127 5.316 1.00 92.31 103 LEU A N 1
ATOM 779 C CA . LEU A 1 103 ? 11.490 -1.329 5.319 1.00 92.31 103 LEU A CA 1
ATOM 780 C C . LEU A 1 103 ? 12.311 -1.446 6.612 1.00 92.31 103 LEU A C 1
ATOM 782 O O . LEU A 1 103 ? 12.531 -0.473 7.335 1.00 92.31 103 LEU A O 1
ATOM 786 N N . ALA A 1 104 ? 12.831 -2.645 6.882 1.00 89.00 104 ALA A N 1
ATOM 787 C CA . ALA A 1 104 ? 13.574 -2.965 8.107 1.00 89.00 104 ALA A CA 1
ATOM 788 C C . ALA A 1 104 ? 14.843 -2.116 8.351 1.00 89.00 104 ALA A C 1
ATOM 790 O O . ALA A 1 104 ? 15.366 -2.084 9.465 1.00 89.00 104 ALA A O 1
ATOM 791 N N . ASP A 1 105 ? 15.376 -1.454 7.323 1.00 86.88 105 ASP A N 1
ATOM 792 C CA . ASP A 1 105 ? 16.519 -0.542 7.435 1.00 86.88 105 ASP A CA 1
ATOM 793 C C . ASP A 1 105 ? 16.122 0.944 7.527 1.00 86.88 105 ASP A C 1
ATOM 795 O O . ASP A 1 105 ? 17.003 1.803 7.566 1.00 86.88 105 ASP A O 1
ATOM 799 N N . GLY A 1 106 ? 14.820 1.238 7.594 1.00 88.06 106 GLY A N 1
ATOM 800 C CA . GLY A 1 106 ? 14.262 2.587 7.654 1.00 88.06 106 GLY A CA 1
ATOM 801 C C . GLY A 1 106 ? 14.023 3.237 6.292 1.00 88.06 106 GLY A C 1
ATOM 802 O O . GLY A 1 106 ? 13.608 4.391 6.255 1.00 88.06 106 GLY A O 1
ATOM 803 N N . THR A 1 107 ? 14.277 2.537 5.183 1.00 90.12 107 THR A N 1
ATOM 804 C CA . THR A 1 107 ? 13.913 3.025 3.845 1.00 90.12 107 THR A CA 1
ATOM 805 C C . THR A 1 107 ? 12.396 3.111 3.719 1.00 90.12 107 THR A C 1
ATOM 807 O O . THR A 1 107 ? 11.697 2.160 4.061 1.00 90.12 107 THR A O 1
ATOM 810 N N . THR A 1 108 ? 11.897 4.228 3.197 1.00 93.50 108 THR A N 1
ATOM 811 C CA . THR A 1 108 ? 10.463 4.467 3.016 1.00 93.50 108 THR A CA 1
ATOM 812 C C . THR A 1 108 ? 10.109 4.451 1.537 1.00 93.50 108 THR A C 1
ATOM 814 O O . THR A 1 108 ? 10.709 5.191 0.759 1.00 93.50 108 THR A O 1
ATOM 817 N N . LEU A 1 109 ? 9.120 3.641 1.165 1.00 95.12 109 LEU A N 1
ATOM 818 C CA . LEU A 1 109 ? 8.554 3.584 -0.179 1.00 95.12 109 LEU A CA 1
ATOM 819 C C . LEU A 1 109 ? 7.159 4.229 -0.171 1.00 95.12 109 LEU A C 1
ATOM 821 O O . LEU A 1 109 ? 6.298 3.789 0.597 1.00 95.12 109 LEU A O 1
ATOM 825 N N . PRO A 1 110 ? 6.899 5.257 -0.996 1.00 95.00 110 PRO A N 1
ATOM 826 C CA . PRO A 1 110 ? 5.598 5.911 -1.036 1.00 95.00 110 PRO A CA 1
ATOM 827 C C . PRO A 1 110 ? 4.566 5.053 -1.777 1.00 95.00 110 PRO A C 1
ATOM 829 O O . PRO A 1 110 ? 4.880 4.394 -2.772 1.00 95.00 110 PRO A O 1
ATOM 832 N N . ALA A 1 111 ? 3.311 5.092 -1.331 1.00 95.31 111 ALA A N 1
ATOM 833 C CA . ALA A 1 111 ? 2.219 4.469 -2.065 1.00 95.31 111 ALA A CA 1
ATOM 834 C C . ALA A 1 111 ? 1.866 5.256 -3.337 1.00 95.31 111 ALA A C 1
ATOM 836 O O . ALA A 1 111 ? 1.772 6.485 -3.347 1.00 95.31 111 ALA A O 1
ATOM 837 N N . LEU A 1 112 ? 1.582 4.525 -4.409 1.00 94.44 112 LEU A N 1
ATOM 838 C CA . LEU A 1 112 ? 1.072 5.036 -5.668 1.00 94.44 112 LEU A CA 1
ATOM 839 C C . LEU A 1 112 ? -0.447 4.855 -5.766 1.00 94.44 112 LEU A C 1
ATOM 841 O O . LEU A 1 112 ? -0.985 3.804 -5.404 1.00 94.44 112 LEU A O 1
ATOM 845 N N . PRO A 1 113 ? -1.160 5.827 -6.363 1.00 94.25 113 PRO A N 1
ATOM 846 C CA . PRO A 1 113 ? -2.542 5.626 -6.769 1.00 94.25 113 PRO A CA 1
ATOM 847 C C . PRO A 1 113 ? -2.658 4.465 -7.762 1.00 94.25 113 PRO A C 1
ATOM 849 O O . PRO A 1 113 ? -1.890 4.394 -8.722 1.00 94.25 113 PRO A O 1
ATOM 852 N N . ALA A 1 114 ? -3.684 3.624 -7.616 1.00 95.19 114 ALA A N 1
ATOM 853 C CA . ALA A 1 114 ? -3.896 2.468 -8.493 1.00 95.19 114 ALA A CA 1
ATOM 854 C C . ALA A 1 114 ? -3.938 2.838 -9.987 1.00 95.19 114 ALA A C 1
ATOM 856 O O . ALA A 1 114 ? -3.355 2.138 -10.806 1.00 95.19 114 ALA A O 1
ATOM 857 N N . ARG A 1 115 ? -4.526 3.992 -10.332 1.00 95.62 115 ARG A N 1
ATOM 858 C CA . ARG A 1 115 ? -4.528 4.537 -11.703 1.00 95.62 115 ARG A CA 1
ATOM 859 C C . ARG A 1 115 ? -3.127 4.785 -12.273 1.00 95.62 115 ARG A C 1
ATOM 861 O O . ARG A 1 115 ? -2.900 4.624 -13.466 1.00 95.62 115 ARG A O 1
ATOM 868 N N . ALA A 1 116 ? -2.184 5.204 -11.427 1.00 95.75 116 ALA A N 1
ATOM 869 C CA . ALA A 1 116 ? -0.812 5.477 -11.843 1.00 95.75 116 ALA A CA 1
ATOM 870 C C . ALA A 1 116 ? -0.071 4.166 -12.119 1.00 95.75 116 ALA A C 1
ATOM 872 O O . ALA A 1 116 ? 0.670 4.078 -13.090 1.00 95.75 116 ALA A O 1
ATOM 873 N N . VAL A 1 117 ? -0.336 3.135 -11.313 1.00 96.44 117 VAL A N 1
ATOM 874 C CA . VAL A 1 117 ? 0.178 1.776 -11.525 1.00 96.44 117 VAL A CA 1
ATOM 875 C C . VAL A 1 117 ? -0.442 1.148 -12.774 1.00 96.44 117 VAL A C 1
ATOM 877 O O . VAL A 1 117 ? 0.268 0.587 -13.601 1.00 96.44 117 VAL A O 1
ATOM 880 N N . ALA A 1 118 ? -1.756 1.297 -12.960 1.00 97.19 118 ALA A N 1
ATOM 881 C CA . ALA A 1 118 ? -2.479 0.783 -14.119 1.00 97.19 118 ALA A CA 1
ATOM 882 C C . ALA A 1 118 ? -1.934 1.336 -15.444 1.00 97.19 118 ALA A C 1
ATOM 884 O O . ALA A 1 118 ? -1.844 0.598 -16.420 1.00 97.19 118 ALA A O 1
ATOM 885 N N . ALA A 1 119 ? -1.497 2.599 -15.460 1.00 96.62 119 ALA A N 1
ATOM 886 C CA . ALA A 1 119 ? -0.865 3.222 -16.621 1.00 96.62 119 ALA A CA 1
ATOM 887 C C . ALA A 1 119 ? 0.532 2.658 -16.962 1.00 96.62 119 ALA A C 1
ATOM 889 O O . ALA A 1 119 ? 1.015 2.889 -18.069 1.00 96.62 119 ALA A O 1
ATOM 890 N N . ARG A 1 120 ? 1.186 1.93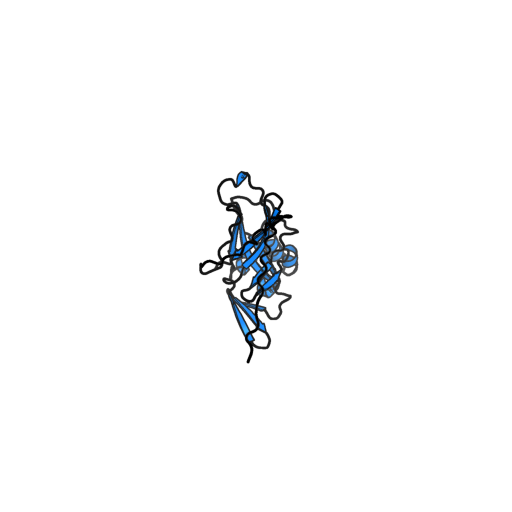2 -16.040 1.00 96.12 120 ARG A N 1
ATOM 891 C CA . ARG A 1 120 ? 2.503 1.296 -16.254 1.00 96.12 120 ARG A CA 1
ATOM 892 C C . ARG A 1 120 ? 2.403 -0.114 -16.849 1.00 96.12 120 ARG A C 1
ATOM 894 O O . ARG A 1 120 ? 3.415 -0.679 -17.246 1.00 96.12 120 ARG A O 1
ATOM 901 N N . VAL A 1 121 ? 1.205 -0.695 -16.928 1.00 96.50 121 VAL A N 1
ATOM 902 C CA . VAL A 1 121 ? 0.980 -2.064 -17.423 1.00 96.50 121 VAL A CA 1
ATOM 903 C C . VAL A 1 121 ? 0.029 -2.074 -18.619 1.00 96.50 121 VAL A C 1
ATOM 905 O O . VAL A 1 121 ? -0.620 -1.079 -18.933 1.00 96.50 121 VAL A O 1
ATOM 908 N N . ALA A 1 122 ? -0.079 -3.210 -19.316 1.00 93.75 122 ALA A N 1
ATOM 909 C CA . ALA A 1 122 ? -1.054 -3.329 -20.399 1.00 93.75 122 ALA A CA 1
ATOM 910 C C . ALA A 1 122 ? -2.495 -3.177 -19.870 1.00 93.75 122 ALA A C 1
ATOM 912 O O . ALA A 1 122 ? -2.818 -3.673 -18.790 1.00 93.75 122 ALA A O 1
ATOM 913 N N . GLU A 1 123 ? -3.373 -2.570 -20.672 1.00 91.06 123 GLU A N 1
ATOM 914 C CA . GLU A 1 123 ? -4.742 -2.161 -20.301 1.00 91.06 123 GLU A CA 1
ATOM 915 C C . GLU A 1 123 ? -5.539 -3.244 -19.551 1.00 91.06 123 GLU A C 1
ATOM 917 O O . GLU A 1 123 ? -6.059 -3.004 -18.462 1.00 91.06 123 GLU A O 1
ATOM 922 N N . ARG A 1 124 ? -5.534 -4.485 -20.061 1.00 91.56 124 ARG A N 1
ATOM 923 C CA . ARG A 1 124 ? -6.224 -5.634 -19.438 1.00 91.56 124 ARG A CA 1
ATOM 924 C C . ARG A 1 124 ? -5.779 -5.938 -17.997 1.00 91.56 124 ARG A C 1
ATOM 926 O O . ARG A 1 124 ? -6.535 -6.538 -17.235 1.00 91.56 124 ARG A O 1
ATOM 933 N N . HIS A 1 125 ? -4.537 -5.601 -17.647 1.00 95.56 125 HIS A N 1
ATOM 934 C CA . HIS A 1 125 ? -3.984 -5.753 -16.301 1.00 95.56 125 HIS A CA 1
ATOM 935 C C . HIS A 1 125 ? -4.268 -4.508 -15.459 1.00 95.56 125 HIS A C 1
ATOM 937 O O . HIS A 1 125 ? -4.605 -4.644 -14.285 1.00 95.56 125 HIS A O 1
ATOM 943 N N . GLY A 1 126 ? -4.233 -3.319 -16.068 1.00 96.19 126 GLY A N 1
ATOM 944 C CA . GLY A 1 126 ? -4.578 -2.056 -15.414 1.00 96.19 126 GLY A CA 1
ATOM 945 C C . GLY A 1 126 ? -5.980 -2.072 -14.796 1.00 96.19 126 GLY A C 1
ATOM 946 O O . GLY A 1 126 ? -6.138 -1.756 -13.619 1.00 96.19 126 GLY A O 1
ATOM 947 N N . GLU A 1 127 ? -6.981 -2.587 -15.515 1.00 95.38 127 GLU A N 1
ATOM 948 C CA . GLU A 1 127 ? -8.338 -2.760 -14.966 1.00 95.38 127 GLU A CA 1
ATOM 949 C C . GLU A 1 127 ? -8.392 -3.695 -13.742 1.00 95.38 127 GLU A C 1
ATOM 951 O O . GLU A 1 127 ? -9.278 -3.595 -12.889 1.00 95.38 127 GLU A O 1
ATOM 956 N N . ARG A 1 128 ? -7.493 -4.684 -13.660 1.00 96.12 128 ARG A N 1
ATOM 957 C CA . ARG A 1 128 ? -7.404 -5.577 -12.493 1.00 96.12 128 ARG A CA 1
ATOM 958 C C . ARG A 1 128 ? -6.750 -4.865 -11.317 1.00 96.12 128 ARG A C 1
ATOM 960 O O . ARG A 1 128 ? -7.269 -4.997 -10.214 1.00 96.12 128 ARG A O 1
ATOM 967 N N . VAL A 1 129 ? -5.685 -4.104 -11.561 1.00 96.94 129 VAL A N 1
ATOM 968 C CA . VAL A 1 129 ? -5.002 -3.275 -10.556 1.00 96.94 129 VAL A CA 1
ATOM 969 C C . VAL A 1 129 ? -5.983 -2.295 -9.908 1.00 96.94 129 VAL A C 1
ATOM 971 O O . VAL A 1 129 ? -6.114 -2.272 -8.685 1.00 96.94 129 VAL A O 1
ATOM 974 N N . GLU A 1 130 ? -6.743 -1.536 -10.697 1.00 95.88 130 GLU A N 1
ATOM 975 C CA . GLU A 1 130 ? -7.689 -0.554 -10.146 1.00 95.88 130 GLU A CA 1
ATOM 976 C C . GLU A 1 130 ? -8.803 -1.206 -9.324 1.00 95.88 130 GLU A C 1
ATOM 978 O O . GLU A 1 130 ? -9.070 -0.793 -8.199 1.00 95.88 130 GLU A O 1
ATOM 983 N N . ARG A 1 131 ? -9.414 -2.276 -9.840 1.00 95.44 131 ARG A N 1
ATOM 984 C CA . ARG A 1 131 ? -10.508 -2.989 -9.158 1.00 95.44 131 ARG A CA 1
ATOM 985 C C . ARG A 1 131 ? -10.086 -3.656 -7.848 1.00 95.44 131 ARG A C 1
ATOM 987 O O . ARG A 1 131 ? -10.937 -3.927 -7.009 1.00 95.44 131 ARG A O 1
ATOM 994 N N . ARG A 1 132 ? -8.806 -3.997 -7.705 1.00 96.00 132 ARG A N 1
ATOM 995 C CA . ARG A 1 132 ? -8.254 -4.656 -6.513 1.00 96.00 132 ARG A CA 1
ATOM 996 C C . ARG A 1 132 ? -7.654 -3.667 -5.518 1.00 96.00 132 ARG A C 1
ATOM 998 O O . ARG A 1 132 ? -7.261 -4.092 -4.439 1.00 96.00 132 ARG A O 1
ATOM 1005 N N . ALA A 1 133 ? -7.570 -2.382 -5.858 1.00 95.00 133 ALA A N 1
ATOM 1006 C CA . ALA A 1 133 ? -7.056 -1.369 -4.950 1.00 95.00 133 ALA A CA 1
ATOM 1007 C C . ALA A 1 133 ? -7.823 -1.375 -3.621 1.00 95.00 133 ALA A C 1
ATOM 1009 O O . ALA A 1 133 ? -9.024 -1.651 -3.590 1.00 95.00 133 ALA A O 1
ATOM 1010 N N . LEU A 1 134 ? -7.125 -1.074 -2.525 1.00 94.19 134 LEU A N 1
ATOM 1011 C CA . LEU A 1 134 ? -7.742 -0.970 -1.208 1.00 94.19 134 LEU A CA 1
ATOM 1012 C C . LEU A 1 134 ? -8.902 0.029 -1.251 1.00 94.19 134 LEU A C 1
ATOM 1014 O O . LEU A 1 134 ? -8.730 1.187 -1.640 1.00 94.19 134 LEU A O 1
ATOM 1018 N N . ALA A 1 135 ? -10.083 -0.426 -0.839 1.00 90.50 135 ALA A N 1
ATOM 1019 C CA . ALA A 1 135 ? -11.251 0.429 -0.753 1.00 90.50 135 ALA A CA 1
ATOM 1020 C C . ALA A 1 135 ? -11.034 1.494 0.331 1.00 90.50 135 ALA A C 1
ATOM 1022 O O . ALA A 1 135 ? -10.822 1.191 1.505 1.00 90.50 135 ALA A O 1
ATOM 1023 N N . THR A 1 136 ? -11.100 2.758 -0.073 1.00 87.94 136 THR A N 1
ATOM 1024 C CA . THR A 1 136 ? -11.037 3.911 0.828 1.00 87.94 136 THR A CA 1
ATOM 1025 C C . THR A 1 136 ? -12.437 4.432 1.141 1.00 87.94 136 THR A C 1
ATOM 1027 O O . THR A 1 136 ? -13.376 4.197 0.382 1.00 87.94 136 THR A O 1
ATOM 1030 N N . GLY A 1 137 ? -12.579 5.211 2.210 1.00 89.00 137 GLY A N 1
ATOM 1031 C CA . GLY A 1 137 ? -13.861 5.728 2.682 1.00 89.00 137 GLY A CA 1
ATOM 1032 C C . GLY A 1 137 ? -14.225 5.183 4.058 1.00 89.00 137 GLY A C 1
ATOM 1033 O O . GLY A 1 137 ? -13.344 4.821 4.839 1.00 89.00 137 GLY A O 1
ATOM 1034 N N . LEU A 1 138 ? -15.524 5.191 4.374 1.00 87.00 138 LEU A N 1
ATOM 1035 C CA . LEU A 1 138 ? -16.031 4.783 5.684 1.00 87.00 138 LEU A CA 1
ATOM 1036 C C . LEU A 1 138 ? -15.698 3.311 5.952 1.00 87.00 138 LEU A C 1
ATOM 1038 O O . LEU A 1 138 ? -16.064 2.432 5.172 1.00 87.00 138 LEU A O 1
ATOM 1042 N N . LEU A 1 139 ? -15.015 3.057 7.066 1.00 87.94 139 LEU A N 1
ATOM 1043 C CA . LEU A 1 139 ? -14.655 1.710 7.478 1.00 87.94 139 LEU A CA 1
ATOM 1044 C C . LEU A 1 139 ? -15.892 0.947 7.951 1.00 87.94 139 LEU A C 1
ATOM 1046 O O . LEU A 1 139 ? -16.806 1.505 8.555 1.00 87.94 139 LEU A O 1
ATOM 1050 N N . SER A 1 140 ? -15.894 -0.358 7.694 1.00 85.06 140 SER A N 1
ATOM 1051 C CA . SER A 1 140 ? -16.954 -1.267 8.125 1.00 85.06 140 SER A CA 1
ATOM 1052 C C . SER A 1 140 ? -16.397 -2.390 8.993 1.00 85.06 140 SER A C 1
ATOM 1054 O O . SER A 1 140 ? -15.188 -2.616 9.055 1.00 85.06 140 SER A O 1
ATOM 1056 N N . SER A 1 141 ? -17.293 -3.131 9.637 1.00 81.88 141 SER A N 1
ATOM 1057 C CA . SER A 1 141 ? -16.971 -4.316 10.437 1.00 81.88 141 SER A CA 1
ATOM 1058 C C . SER A 1 141 ? -16.574 -5.546 9.612 1.00 81.88 141 SER A C 1
ATOM 1060 O O . SER A 1 141 ? -16.103 -6.534 10.173 1.00 81.88 141 SER A O 1
ATOM 1062 N N . ARG A 1 142 ? -16.794 -5.519 8.287 1.00 77.75 142 ARG A N 1
ATOM 1063 C CA . ARG A 1 142 ? -16.580 -6.668 7.392 1.00 77.75 142 ARG A CA 1
ATOM 1064 C C . ARG A 1 142 ? -15.274 -6.642 6.606 1.00 77.75 142 ARG A C 1
ATOM 1066 O O . ARG A 1 142 ? -15.024 -7.641 5.949 1.00 77.75 142 ARG A O 1
ATOM 1073 N N . GLY A 1 143 ? -14.497 -5.555 6.680 1.00 76.50 143 GLY A N 1
ATOM 1074 C CA . GLY A 1 143 ? -13.139 -5.431 6.133 1.00 76.50 143 GLY A CA 1
ATOM 1075 C C . GLY A 1 143 ? -12.884 -6.169 4.825 1.00 76.50 143 GLY A C 1
ATOM 1076 O O . GLY A 1 143 ? -12.510 -7.338 4.848 1.00 76.50 143 GLY A O 1
ATOM 1077 N N . GLU A 1 144 ? -13.030 -5.494 3.690 1.00 86.56 144 GLU A N 1
ATOM 1078 C CA . GLU A 1 144 ? -12.666 -6.095 2.406 1.00 86.56 144 GLU A CA 1
ATOM 1079 C C . GLU A 1 144 ? -11.146 -6.056 2.211 1.00 86.56 144 GLU A C 1
ATOM 1081 O O . GLU A 1 144 ? -10.497 -5.048 2.503 1.00 86.56 144 GLU A O 1
ATOM 1086 N N . GLU A 1 145 ? -10.576 -7.164 1.728 1.00 90.88 145 GLU A N 1
ATOM 1087 C CA . GLU A 1 145 ? -9.173 -7.193 1.319 1.00 90.88 145 GLU A CA 1
ATOM 1088 C C . GLU A 1 145 ? -9.014 -6.406 0.014 1.00 90.88 145 GLU A C 1
ATOM 1090 O O . GLU A 1 145 ? -9.728 -6.638 -0.965 1.00 90.88 145 GLU A O 1
ATOM 1095 N N . GLY A 1 146 ? -8.039 -5.507 -0.010 1.00 94.81 146 GLY A N 1
ATOM 1096 C CA . GLY A 1 146 ? -7.583 -4.837 -1.216 1.00 94.81 146 GLY A CA 1
ATOM 1097 C C . GLY A 1 146 ? -6.086 -4.574 -1.158 1.00 94.81 146 GLY A C 1
ATOM 1098 O O . GLY A 1 146 ? -5.398 -5.053 -0.263 1.00 94.81 146 GLY A O 1
ATOM 1099 N N . TRP A 1 147 ? -5.568 -3.847 -2.138 1.00 96.75 147 TRP A N 1
ATOM 1100 C CA . TRP A 1 147 ? -4.129 -3.732 -2.350 1.00 96.75 147 TRP A CA 1
ATOM 1101 C C . TRP A 1 147 ? -3.652 -2.288 -2.300 1.00 96.75 147 TRP A C 1
ATOM 1103 O 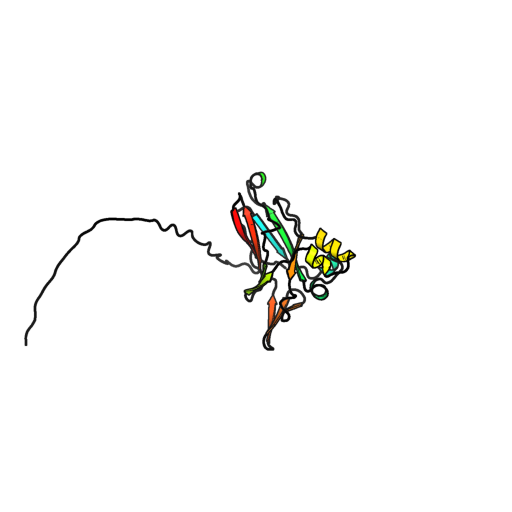O . TRP A 1 147 ? -4.273 -1.389 -2.876 1.00 96.75 147 TRP A O 1
ATOM 1113 N N . LEU A 1 148 ? -2.526 -2.089 -1.621 1.00 96.38 148 LEU A N 1
ATOM 1114 C CA . LEU A 1 148 ? -1.701 -0.894 -1.728 1.00 96.38 148 LEU A CA 1
ATOM 1115 C C . LEU A 1 148 ? -0.504 -1.197 -2.623 1.00 96.38 148 LEU A C 1
ATOM 1117 O O . LEU A 1 148 ? -0.024 -2.327 -2.675 1.00 96.38 148 LEU A O 1
ATOM 1121 N N . TYR A 1 149 ? -0.030 -0.181 -3.330 1.00 96.56 149 TYR A N 1
ATOM 1122 C CA . TYR A 1 149 ? 1.014 -0.313 -4.336 1.00 96.56 149 TYR A CA 1
ATOM 1123 C C . TYR A 1 149 ? 2.140 0.651 -3.995 1.00 96.56 149 TYR A C 1
ATOM 1125 O O . TYR A 1 149 ? 1.883 1.848 -3.967 1.00 96.56 149 TYR A O 1
ATOM 1133 N N . PHE A 1 150 ? 3.354 0.173 -3.736 1.00 96.38 150 PHE A N 1
ATOM 1134 C CA . PHE A 1 150 ? 4.475 1.028 -3.330 1.00 96.38 150 PHE A CA 1
ATOM 1135 C C . PHE A 1 150 ? 5.491 1.183 -4.458 1.00 96.38 150 PHE A C 1
ATOM 1137 O O . PHE A 1 150 ? 5.814 0.204 -5.127 1.00 96.38 150 PHE A O 1
ATOM 1144 N N . ASP A 1 151 ? 5.957 2.411 -4.690 1.00 95.19 151 ASP A N 1
ATOM 1145 C CA . ASP A 1 151 ? 6.872 2.726 -5.792 1.00 95.19 151 ASP A CA 1
ATOM 1146 C C . ASP A 1 151 ? 8.292 2.232 -5.498 1.00 95.19 151 ASP A C 1
ATOM 1148 O O . ASP A 1 151 ? 8.883 2.609 -4.485 1.00 95.19 151 ASP A O 1
ATOM 1152 N N . LEU A 1 152 ? 8.853 1.434 -6.406 1.00 92.06 152 LEU A N 1
ATOM 1153 C CA . LEU A 1 152 ? 10.259 1.025 -6.392 1.00 92.06 152 LEU A CA 1
ATOM 1154 C C . LEU A 1 152 ? 11.105 1.864 -7.360 1.00 92.06 152 LEU A C 1
ATOM 1156 O O . LEU A 1 152 ? 12.319 1.922 -7.200 1.00 92.06 152 LEU A O 1
ATOM 1160 N N . ALA A 1 153 ? 10.490 2.569 -8.319 1.00 82.31 153 ALA A N 1
ATOM 1161 C CA . ALA A 1 153 ? 11.199 3.248 -9.411 1.00 82.31 153 ALA A CA 1
ATOM 1162 C C . ALA A 1 153 ? 12.159 4.370 -8.958 1.00 82.31 153 ALA A C 1
ATOM 1164 O O . ALA A 1 153 ? 13.012 4.804 -9.724 1.00 82.31 153 ALA A O 1
ATOM 1165 N N . GLY A 1 154 ? 12.017 4.875 -7.728 1.00 75.81 154 GLY A N 1
ATOM 1166 C CA . GLY A 1 154 ? 12.947 5.842 -7.128 1.00 75.81 154 GLY A CA 1
ATOM 1167 C C . GLY A 1 154 ? 14.167 5.210 -6.451 1.00 75.81 154 GLY A C 1
ATOM 1168 O O . GLY A 1 154 ? 14.973 5.927 -5.858 1.00 75.81 154 GLY A O 1
ATOM 1169 N N . HIS A 1 155 ? 14.276 3.882 -6.492 1.00 80.94 155 HIS A N 1
ATOM 1170 C CA . HIS A 1 155 ? 15.195 3.098 -5.685 1.00 80.94 155 HIS A CA 1
ATOM 1171 C C . HIS A 1 155 ? 15.882 2.017 -6.530 1.00 80.94 155 HIS A C 1
ATOM 1173 O O . HIS A 1 155 ? 15.715 0.830 -6.277 1.00 80.94 155 HIS A O 1
ATOM 1179 N N . ASP A 1 156 ? 16.714 2.436 -7.491 1.00 76.75 156 ASP A N 1
ATOM 1180 C CA . ASP A 1 156 ? 17.492 1.556 -8.392 1.00 76.75 156 AS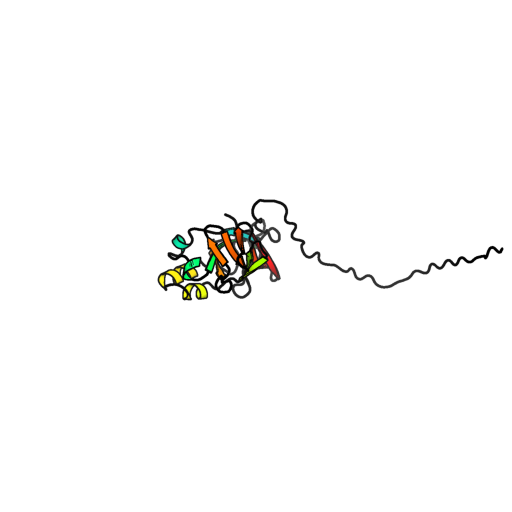P A CA 1
ATOM 1181 C C . ASP A 1 156 ? 18.380 0.525 -7.662 1.00 76.75 156 ASP A C 1
ATOM 1183 O O . ASP A 1 156 ? 18.885 -0.428 -8.251 1.00 76.75 156 ASP A O 1
ATOM 1187 N N . GLU A 1 157 ? 18.616 0.742 -6.370 1.00 83.62 157 GLU A N 1
ATOM 1188 C CA . GLU A 1 157 ? 19.351 -0.147 -5.476 1.00 83.62 157 GLU A CA 1
ATOM 1189 C C . GLU A 1 157 ? 18.504 -1.287 -4.895 1.00 83.62 157 GLU A C 1
ATOM 1191 O O . GLU A 1 157 ? 19.070 -2.120 -4.190 1.00 83.62 157 GLU A O 1
ATOM 1196 N N . LEU A 1 158 ? 17.188 -1.315 -5.135 1.00 86.06 158 LEU A N 1
ATOM 1197 C CA . LEU A 1 158 ? 16.267 -2.323 -4.616 1.00 86.06 158 LEU A CA 1
ATOM 1198 C C . LEU A 1 158 ? 15.874 -3.327 -5.702 1.00 86.06 158 LEU A C 1
ATOM 1200 O O . LEU A 1 158 ? 15.372 -2.955 -6.757 1.00 86.06 158 LEU A O 1
ATOM 1204 N N . ASP A 1 159 ? 16.035 -4.605 -5.391 1.00 87.12 159 ASP A N 1
ATOM 1205 C CA . ASP A 1 159 ? 15.459 -5.728 -6.128 1.00 87.12 159 ASP A CA 1
ATOM 1206 C C . ASP A 1 159 ? 14.531 -6.507 -5.190 1.00 87.12 159 ASP A C 1
ATOM 1208 O O . ASP A 1 159 ? 14.724 -6.493 -3.974 1.00 87.12 159 ASP A O 1
ATOM 1212 N N . VAL A 1 160 ? 13.504 -7.167 -5.715 1.00 86.56 160 VAL A N 1
ATOM 1213 C CA . VAL A 1 160 ? 12.544 -7.913 -4.888 1.00 86.56 160 VAL A CA 1
ATOM 1214 C C . VAL A 1 160 ? 12.504 -9.362 -5.343 1.00 86.56 160 VAL A C 1
ATOM 1216 O O . VAL A 1 160 ? 12.242 -9.658 -6.508 1.00 86.56 160 VAL A O 1
ATOM 1219 N N . ASP A 1 161 ? 12.732 -10.262 -4.392 1.00 82.25 161 ASP A N 1
ATOM 1220 C CA . ASP A 1 161 ? 12.768 -11.705 -4.602 1.00 82.25 161 ASP A CA 1
ATOM 1221 C C . ASP A 1 161 ? 12.054 -12.423 -3.454 1.00 82.25 161 ASP A C 1
ATOM 1223 O O . ASP A 1 161 ? 12.319 -12.149 -2.278 1.00 82.25 161 ASP A O 1
ATOM 1227 N N . ASP A 1 162 ? 11.150 -13.344 -3.792 1.00 80.00 162 ASP A N 1
ATOM 1228 C CA . ASP A 1 162 ? 10.252 -14.027 -2.856 1.00 80.00 162 ASP A CA 1
ATOM 1229 C C . ASP A 1 162 ? 9.650 -13.039 -1.832 1.00 80.00 162 ASP A C 1
ATOM 1231 O O . ASP A 1 162 ? 8.920 -12.128 -2.210 1.00 80.00 162 ASP A O 1
ATOM 1235 N N . ALA A 1 163 ? 9.977 -13.175 -0.542 1.00 78.69 163 ALA A N 1
ATOM 1236 C CA . ALA A 1 163 ? 9.536 -12.305 0.554 1.00 78.69 163 ALA A CA 1
ATOM 1237 C C . ALA A 1 163 ? 10.597 -11.281 1.019 1.00 78.69 163 ALA A C 1
ATOM 1239 O O . ALA A 1 163 ? 10.567 -10.819 2.168 1.00 78.69 163 ALA A O 1
ATOM 1240 N N . CYS A 1 164 ? 11.575 -10.962 0.170 1.00 84.75 164 CYS A N 1
ATOM 1241 C CA . CYS A 1 164 ? 12.708 -10.101 0.495 1.00 84.75 164 CYS A CA 1
ATOM 1242 C C . CYS A 1 164 ? 12.841 -8.939 -0.489 1.00 84.75 164 CYS A C 1
ATOM 1244 O O . CYS A 1 164 ? 12.662 -9.099 -1.690 1.00 84.75 164 CYS A O 1
ATOM 1246 N N . VAL A 1 165 ? 13.268 -7.790 0.029 1.00 85.25 165 VAL A N 1
ATOM 1247 C CA . VAL A 1 165 ? 13.845 -6.710 -0.773 1.00 85.25 165 VAL A CA 1
ATOM 1248 C C . VAL A 1 165 ? 15.361 -6.774 -0.602 1.00 85.25 165 VAL A C 1
ATOM 1250 O O . VAL A 1 165 ? 15.878 -6.657 0.512 1.00 85.25 165 VAL A O 1
ATOM 1253 N N . GLU A 1 166 ? 16.093 -7.010 -1.679 1.00 89.19 166 GLU A N 1
ATOM 1254 C CA . GLU A 1 166 ? 17.546 -6.916 -1.710 1.00 89.19 166 GLU A CA 1
ATOM 1255 C C . GLU A 1 166 ? 17.956 -5.479 -2.003 1.00 89.19 166 GLU A C 1
ATOM 1257 O O . GLU A 1 166 ? 17.540 -4.897 -2.993 1.00 89.19 166 GLU A O 1
ATOM 1262 N N . ARG A 1 167 ? 18.783 -4.902 -1.132 1.00 85.88 167 ARG A N 1
ATOM 1263 C CA . ARG A 1 167 ? 19.311 -3.551 -1.285 1.00 85.88 167 ARG A CA 1
ATOM 1264 C C . ARG A 1 167 ? 20.808 -3.590 -1.551 1.00 85.88 167 ARG A C 1
ATOM 1266 O O . ARG A 1 167 ? 21.554 -4.103 -0.714 1.00 85.88 167 ARG A O 1
ATOM 1273 N N . SER A 1 168 ? 21.261 -3.010 -2.657 1.00 85.62 168 SER A N 1
ATOM 1274 C CA . SER A 1 168 ? 22.672 -2.952 -3.048 1.00 85.62 168 SER A CA 1
ATOM 1275 C C . SER A 1 168 ? 23.225 -1.528 -2.993 1.00 85.62 168 SER A C 1
ATOM 1277 O O . SER A 1 168 ? 23.030 -0.742 -3.911 1.00 85.62 168 SER A O 1
ATOM 1279 N N . VAL A 1 169 ? 23.991 -1.216 -1.943 1.00 83.06 169 VAL A N 1
ATOM 1280 C CA . VAL A 1 169 ? 24.649 0.092 -1.756 1.00 83.06 169 VAL A CA 1
ATOM 1281 C C . VAL A 1 169 ? 26.157 -0.111 -1.668 1.00 83.06 169 VAL A C 1
ATOM 1283 O O . VAL A 1 169 ? 26.628 -0.965 -0.914 1.00 83.06 169 VAL A O 1
ATOM 1286 N N . ASP A 1 170 ? 26.928 0.648 -2.450 1.00 84.38 170 ASP A N 1
ATOM 1287 C CA . ASP A 1 170 ? 28.400 0.605 -2.467 1.00 84.38 170 ASP A CA 1
ATOM 1288 C C . ASP A 1 170 ? 28.985 -0.816 -2.630 1.00 84.38 170 ASP A C 1
ATOM 1290 O O . ASP A 1 170 ? 29.969 -1.197 -1.989 1.00 84.38 170 ASP A O 1
ATOM 1294 N N . GLY A 1 171 ? 28.347 -1.640 -3.470 1.00 82.94 171 GLY A N 1
ATOM 1295 C CA . GLY A 1 171 ? 28.764 -3.023 -3.735 1.00 82.94 171 GLY A CA 1
ATOM 1296 C C . GLY A 1 171 ? 28.475 -4.012 -2.599 1.00 82.94 171 GLY A C 1
ATOM 1297 O O . GLY A 1 171 ? 28.954 -5.146 -2.639 1.00 82.94 171 GLY A O 1
ATOM 1298 N N . ARG A 1 172 ? 27.704 -3.611 -1.581 1.00 84.75 172 ARG A N 1
ATOM 1299 C CA . ARG A 1 172 ? 27.207 -4.496 -0.522 1.00 84.75 172 ARG A CA 1
ATOM 1300 C C . ARG A 1 172 ? 25.723 -4.745 -0.721 1.00 84.75 172 ARG A C 1
ATOM 1302 O O . ARG A 1 172 ? 24.943 -3.800 -0.728 1.00 84.75 172 ARG A O 1
ATOM 1309 N N . THR A 1 173 ? 25.345 -6.015 -0.802 1.00 86.88 173 THR A N 1
ATOM 1310 C CA . THR A 1 173 ? 23.939 -6.425 -0.841 1.00 86.88 173 THR A CA 1
ATOM 1311 C C . THR A 1 173 ? 23.461 -6.782 0.559 1.00 86.88 173 THR A C 1
ATOM 1313 O O . THR A 1 173 ? 24.099 -7.565 1.269 1.00 86.88 173 THR A O 1
ATOM 1316 N N . ARG A 1 174 ? 22.330 -6.209 0.962 1.00 86.69 174 ARG A N 1
ATOM 1317 C CA . ARG A 1 174 ? 21.631 -6.526 2.203 1.00 86.69 174 ARG A CA 1
ATOM 1318 C C . ARG A 1 174 ? 20.236 -7.034 1.874 1.00 86.69 174 ARG A C 1
ATOM 1320 O O . ARG A 1 174 ? 19.496 -6.380 1.156 1.00 86.69 174 ARG A O 1
ATOM 1327 N N . ARG A 1 175 ? 19.862 -8.165 2.465 1.00 90.50 175 ARG A N 1
ATOM 1328 C CA . ARG A 1 175 ? 18.488 -8.671 2.428 1.00 90.50 175 ARG A CA 1
ATOM 1329 C C . ARG A 1 175 ? 17.646 -8.011 3.514 1.00 90.50 175 ARG A C 1
ATOM 1331 O O . ARG A 1 175 ? 18.030 -8.031 4.686 1.00 90.50 175 ARG A O 1
ATOM 1338 N N . LEU A 1 176 ? 16.512 -7.453 3.117 1.00 89.19 176 LEU A N 1
ATOM 1339 C CA . LEU A 1 176 ? 15.496 -6.863 3.980 1.00 89.19 176 LEU A CA 1
ATOM 1340 C C . LEU A 1 176 ? 14.254 -7.749 3.900 1.00 89.19 176 LEU A C 1
ATOM 1342 O O . LEU A 1 176 ? 13.657 -7.891 2.837 1.00 89.19 176 LEU A O 1
ATOM 1346 N N . LEU A 1 177 ? 13.884 -8.388 5.008 1.00 88.94 177 LEU A N 1
ATOM 1347 C CA . LEU A 1 177 ? 12.702 -9.247 5.029 1.00 88.94 177 LEU A CA 1
ATOM 1348 C C . LEU A 1 177 ? 11.442 -8.379 5.100 1.00 88.94 177 LEU A C 1
ATOM 1350 O O . LEU A 1 177 ? 11.343 -7.497 5.959 1.00 88.94 177 LEU A O 1
ATOM 1354 N N . LEU A 1 178 ? 10.464 -8.638 4.229 1.00 88.25 178 LEU A N 1
ATOM 1355 C CA . LEU A 1 178 ? 9.213 -7.877 4.225 1.00 88.25 178 LEU A CA 1
ATOM 1356 C C . LEU A 1 178 ? 8.423 -8.069 5.525 1.00 88.25 178 LEU A C 1
ATOM 1358 O O . LEU A 1 178 ? 7.814 -7.121 5.999 1.00 88.25 178 LEU A O 1
ATOM 1362 N N . ASP A 1 179 ? 8.531 -9.227 6.181 1.00 88.81 179 ASP A N 1
ATOM 1363 C CA . ASP A 1 179 ? 7.909 -9.491 7.492 1.00 88.81 179 ASP A CA 1
ATOM 1364 C C . ASP A 1 179 ? 8.522 -8.696 8.670 1.00 88.81 179 ASP A C 1
ATOM 1366 O O . ASP A 1 179 ? 8.004 -8.709 9.792 1.00 88.81 179 ASP A O 1
ATOM 1370 N N . GLN A 1 180 ? 9.616 -7.974 8.414 1.00 88.38 180 GLN A N 1
ATOM 1371 C CA . GLN A 1 180 ? 10.238 -7.000 9.316 1.00 88.38 180 GLN A CA 1
ATOM 1372 C C . GLN A 1 180 ? 9.945 -5.553 8.893 1.00 88.38 180 GLN A C 1
ATOM 1374 O O . GLN A 1 180 ? 10.604 -4.627 9.364 1.00 88.38 180 GLN A O 1
ATOM 1379 N N . SER A 1 181 ? 8.981 -5.362 7.997 1.00 90.81 181 SER A N 1
ATOM 1380 C CA . SER A 1 181 ? 8.561 -4.062 7.483 1.00 90.81 181 SER A CA 1
ATOM 1381 C C . SER A 1 181 ? 7.148 -3.729 7.965 1.00 90.81 181 SER A C 1
ATOM 1383 O O . SER A 1 181 ? 6.414 -4.584 8.477 1.00 90.81 181 SER A O 1
ATOM 1385 N N . LEU A 1 182 ? 6.768 -2.463 7.831 1.00 93.12 182 LEU A N 1
ATOM 1386 C CA . LEU A 1 182 ? 5.476 -1.954 8.279 1.00 93.12 182 LEU A CA 1
ATOM 1387 C C . LEU A 1 182 ? 4.882 -0.996 7.250 1.00 93.12 182 LEU A C 1
ATOM 1389 O O . LEU A 1 182 ? 5.599 -0.231 6.614 1.00 93.12 182 LEU A O 1
ATOM 1393 N N . VAL A 1 183 ? 3.562 -1.032 7.112 1.00 93.69 183 VAL A N 1
ATOM 1394 C CA . VAL A 1 183 ? 2.794 -0.048 6.349 1.00 93.69 183 VAL A CA 1
ATOM 1395 C C . VAL A 1 183 ? 2.287 1.014 7.315 1.00 93.69 183 VAL A C 1
ATOM 1397 O O . VAL A 1 183 ? 1.619 0.666 8.288 1.00 93.69 183 VAL A O 1
ATOM 1400 N N . THR A 1 184 ? 2.577 2.286 7.067 1.00 92.88 184 THR A N 1
ATOM 1401 C CA . THR A 1 184 ? 2.019 3.430 7.803 1.00 92.88 184 THR A CA 1
ATOM 1402 C C . THR A 1 184 ? 1.006 4.168 6.943 1.00 92.88 184 THR A C 1
ATOM 1404 O O . THR A 1 184 ? 1.137 4.205 5.723 1.00 92.88 184 THR A O 1
ATOM 1407 N N . PHE A 1 185 ? -0.031 4.724 7.561 1.00 92.00 185 PHE A N 1
ATOM 1408 C CA . PHE A 1 185 ? -1.002 5.618 6.927 1.00 92.00 185 PHE A CA 1
ATOM 1409 C C . PHE A 1 185 ? -1.870 6.287 7.994 1.00 92.00 185 PHE A C 1
ATOM 1411 O O . PHE A 1 185 ? -1.923 5.832 9.137 1.00 92.00 185 PHE A O 1
ATOM 1418 N N . ASP A 1 186 ? -2.604 7.326 7.611 1.00 90.00 186 ASP A N 1
ATOM 1419 C CA . ASP A 1 186 ? -3.527 8.002 8.520 1.00 90.00 186 ASP A CA 1
ATOM 1420 C C . ASP A 1 186 ? -4.955 7.449 8.423 1.00 90.00 186 ASP A C 1
ATOM 1422 O O . ASP A 1 186 ? -5.525 7.271 7.340 1.00 90.00 186 ASP A O 1
ATOM 1426 N N . VAL A 1 187 ? -5.571 7.237 9.586 1.00 89.00 187 VAL A N 1
ATOM 1427 C CA . VAL A 1 187 ? -7.003 6.952 9.734 1.00 89.00 187 VAL A CA 1
ATOM 1428 C C . VAL A 1 187 ? -7.664 8.165 10.362 1.00 89.00 187 VAL A C 1
ATOM 1430 O O . VAL A 1 187 ? -7.192 8.685 11.371 1.00 89.00 187 VAL A O 1
ATOM 1433 N N . THR A 1 188 ? -8.786 8.619 9.806 1.00 89.69 188 THR A N 1
ATOM 1434 C CA . THR A 1 188 ? -9.603 9.615 10.501 1.00 89.69 188 THR A CA 1
ATOM 1435 C C . THR A 1 188 ? -10.597 8.907 11.405 1.00 89.69 188 THR A C 1
ATOM 1437 O O . THR A 1 188 ? -11.436 8.165 10.904 1.00 89.69 188 THR A O 1
ATOM 1440 N N . LEU A 1 189 ? -10.524 9.152 12.711 1.00 87.25 189 LEU A N 1
ATOM 1441 C CA . LEU A 1 189 ? -11.459 8.654 13.718 1.00 87.25 189 LEU A CA 1
ATOM 1442 C C . LEU A 1 189 ? -12.130 9.844 14.405 1.00 87.25 189 LEU A C 1
ATOM 1444 O O . LEU A 1 189 ? -11.453 10.709 14.962 1.00 87.25 189 LEU A O 1
ATOM 1448 N N . ASP A 1 190 ? -13.458 9.918 14.316 1.00 85.56 190 ASP A N 1
ATOM 1449 C CA . ASP A 1 190 ? -14.275 10.988 14.905 1.00 85.56 190 ASP A CA 1
ATOM 1450 C C . ASP A 1 190 ? -13.772 12.403 14.554 1.00 85.56 190 ASP A C 1
ATOM 1452 O O . ASP A 1 190 ? -13.773 13.333 15.362 1.00 85.56 190 ASP A O 1
ATOM 1456 N N . GLY A 1 191 ? -13.330 12.566 13.302 1.00 84.50 191 GLY A N 1
ATOM 1457 C CA . GLY A 1 191 ? -12.840 13.833 12.754 1.00 84.50 191 GLY A CA 1
ATOM 1458 C C . GLY A 1 191 ? -11.391 14.181 13.108 1.00 84.50 191 GLY A C 1
ATOM 1459 O O . GLY A 1 191 ? -10.940 15.269 12.753 1.00 84.50 191 GLY A O 1
ATOM 1460 N N . ARG A 1 192 ? -10.654 13.288 13.778 1.00 85.81 192 ARG A N 1
ATOM 1461 C CA . ARG A 1 192 ? -9.222 13.448 14.066 1.00 85.81 192 ARG A CA 1
ATOM 1462 C C . ARG A 1 192 ? -8.404 12.460 13.250 1.00 85.81 192 ARG A C 1
ATOM 1464 O O . ARG A 1 192 ? -8.710 11.273 13.244 1.00 85.81 192 ARG A O 1
ATOM 1471 N N . GLU A 1 193 ? -7.366 12.948 12.586 1.00 87.94 193 GLU A N 1
ATOM 1472 C CA . GLU A 1 193 ? -6.388 12.088 11.919 1.00 87.94 193 GLU A CA 1
ATOM 1473 C C . GLU A 1 193 ? -5.444 11.485 12.949 1.00 87.94 193 GLU A C 1
ATOM 1475 O O . GLU A 1 193 ? -4.942 12.182 13.833 1.00 87.94 193 GLU A O 1
ATOM 1480 N N . GLN A 1 194 ? -5.253 10.176 12.848 1.00 86.81 194 GLN A N 1
ATOM 1481 C CA . GLN A 1 194 ? -4.393 9.409 13.726 1.00 86.81 194 GLN A CA 1
ATOM 1482 C C . GLN A 1 194 ? -3.508 8.483 12.887 1.00 86.81 194 GLN A C 1
ATOM 1484 O O . GLN A 1 194 ? -4.033 7.788 12.009 1.00 86.81 194 GLN A O 1
ATOM 1489 N N . PRO A 1 195 ? -2.197 8.427 13.177 1.00 87.31 195 PRO A N 1
ATOM 1490 C CA . PRO A 1 195 ? -1.300 7.524 12.482 1.00 87.31 195 PRO A CA 1
ATOM 1491 C C . PRO A 1 195 ? -1.624 6.074 12.842 1.00 87.31 195 PRO A C 1
ATOM 1493 O O . PRO A 1 195 ? -1.863 5.727 14.005 1.00 87.31 195 PRO A O 1
ATOM 1496 N N . PHE A 1 196 ? -1.594 5.217 11.833 1.00 87.69 196 PHE A N 1
ATOM 1497 C CA . PHE A 1 196 ? -1.869 3.798 11.943 1.00 87.69 196 PHE A CA 1
ATOM 1498 C C . PHE A 1 196 ? -0.785 3.000 11.224 1.00 87.69 196 PHE A C 1
ATOM 1500 O O . PHE A 1 196 ? -0.473 3.250 10.062 1.00 87.69 196 PHE A O 1
ATOM 1507 N N . CYS A 1 197 ? -0.214 2.023 11.919 1.00 90.31 197 CYS A N 1
ATOM 1508 C CA . CYS A 1 197 ? 0.880 1.200 11.430 1.00 90.31 197 CYS A CA 1
ATOM 1509 C C . CYS A 1 197 ? 0.466 -0.272 11.417 1.00 90.31 197 CYS A C 1
ATOM 1511 O O . CYS A 1 197 ? -0.108 -0.792 12.370 1.00 90.31 197 CYS A O 1
ATOM 1513 N N . VAL A 1 198 ? 0.785 -0.994 10.355 1.00 89.75 198 VAL A N 1
ATOM 1514 C CA . VAL A 1 198 ? 0.451 -2.412 10.226 1.00 89.75 198 VAL A CA 1
ATOM 1515 C C . VAL A 1 198 ? 1.702 -3.168 9.837 1.00 89.75 198 VAL A C 1
ATOM 1517 O O . VAL A 1 198 ? 2.277 -2.921 8.781 1.00 89.75 198 VAL A O 1
ATOM 1520 N N . GLY A 1 199 ? 2.126 -4.090 10.697 1.00 90.50 199 GLY A N 1
ATOM 1521 C CA . GLY A 1 199 ? 3.180 -5.033 10.354 1.00 90.50 199 GLY A CA 1
ATOM 1522 C C . GLY A 1 199 ? 2.783 -5.922 9.183 1.00 90.50 199 GLY A C 1
ATOM 1523 O O . GLY A 1 199 ? 1.619 -6.315 9.066 1.00 90.50 199 GLY A O 1
ATOM 1524 N N . ILE A 1 200 ? 3.747 -6.251 8.330 1.00 88.62 200 ILE A N 1
ATOM 1525 C CA . ILE A 1 200 ? 3.514 -7.171 7.219 1.00 88.62 200 ILE A CA 1
ATOM 1526 C C . ILE A 1 200 ? 3.610 -8.610 7.727 1.00 88.62 200 ILE A C 1
ATOM 1528 O O . ILE A 1 200 ? 4.628 -9.038 8.270 1.00 88.62 200 ILE A O 1
ATOM 1532 N N . GLY A 1 201 ? 2.525 -9.359 7.554 1.00 83.06 201 GLY A N 1
ATOM 1533 C CA . GLY A 1 201 ? 2.481 -10.800 7.754 1.00 83.06 201 GLY A CA 1
ATOM 1534 C C . GLY A 1 201 ? 3.002 -11.574 6.543 1.00 83.06 201 GLY A C 1
ATOM 1535 O O . GLY A 1 201 ? 3.071 -11.048 5.429 1.00 83.06 201 GLY A O 1
ATOM 1536 N N . ARG A 1 202 ? 3.341 -12.841 6.788 1.00 66.44 202 ARG A N 1
ATOM 1537 C CA . ARG A 1 202 ? 3.548 -13.851 5.743 1.00 66.44 202 ARG A CA 1
ATOM 1538 C C . ARG A 1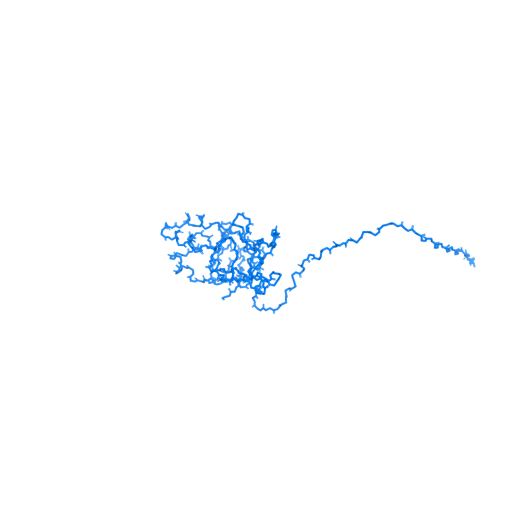 202 ? 2.227 -14.486 5.329 1.00 66.44 202 ARG A C 1
ATOM 1540 O O . ARG A 1 202 ? 1.328 -14.561 6.199 1.00 66.44 202 ARG A O 1
#

Secondary structure (DSSP, 8-state):
-----------------------------------SS--B-EETTTEEEEEEE-TTHHHHHSS-HHHHHSEEEEEEEEEE-STTTTT--EEE-TTT---EEE-TTS-EEEBPPHHHHHTTS-HHHHHHHHHHBPPPEE--TT--EEEEEEE-TT-TTEEEETTEEEEEETTEEEEEEGGG-EEEEEEEETTEEEEEEEEEE-

Radius of gyration: 25.4 Å; chains: 1; bounding box: 71×48×83 Å

pLDDT: mean 77.36, std 22.22, range [27.38, 97.19]